Protein AF-K8FB88-F1 (afdb_monomer)

Radius of gyration: 22.95 Å; Cα contacts (8 Å, |Δi|>4): 411; chains: 1; bounding box: 59×53×78 Å

Structure (mmCIF, N/CA/C/O backbone):
data_AF-K8FB88-F1
#
_entry.id   AF-K8FB88-F1
#
loop_
_atom_site.group_PDB
_atom_site.id
_atom_site.type_symbol
_atom_site.label_atom_id
_atom_site.label_alt_id
_atom_site.label_comp_id
_atom_site.label_asym_id
_atom_site.label_entity_id
_atom_site.label_seq_id
_atom_site.pdbx_PDB_ins_code
_atom_site.Cartn_x
_atom_site.Cartn_y
_atom_site.Cartn_z
_atom_site.occupancy
_atom_site.B_iso_or_equiv
_atom_site.auth_seq_id
_atom_site.auth_comp_id
_atom_site.auth_asym_id
_atom_site.auth_atom_id
_atom_site.pdbx_PDB_model_num
ATOM 1 N N . MET A 1 1 ? -6.106 -34.800 -31.065 1.00 33.28 1 MET A N 1
ATOM 2 C CA . MET A 1 1 ? -5.422 -33.526 -31.376 1.00 33.28 1 MET A CA 1
ATOM 3 C C . MET A 1 1 ? -5.090 -32.843 -30.064 1.00 33.28 1 MET A C 1
ATOM 5 O O . MET A 1 1 ? -5.965 -32.669 -29.229 1.00 33.28 1 MET A O 1
ATOM 9 N N . MET A 1 2 ? -3.797 -32.641 -29.853 1.00 25.91 2 MET A N 1
ATOM 10 C CA . MET A 1 2 ? -3.127 -32.392 -28.580 1.00 25.91 2 MET A CA 1
ATOM 11 C C . MET A 1 2 ? -3.254 -30.919 -28.166 1.00 25.91 2 MET A C 1
ATOM 13 O O . MET A 1 2 ? -3.206 -30.030 -29.011 1.00 25.91 2 MET A O 1
ATOM 17 N N . TRP A 1 3 ? -3.419 -30.679 -26.867 1.00 23.61 3 TRP A N 1
ATOM 18 C CA . TRP A 1 3 ? -3.449 -29.357 -26.245 1.00 23.61 3 TRP A CA 1
ATOM 19 C C . TRP A 1 3 ? -2.120 -28.618 -26.466 1.00 23.61 3 TRP A C 1
ATOM 21 O O . TRP A 1 3 ? -1.066 -29.140 -26.112 1.00 23.61 3 TRP A O 1
ATOM 31 N N . CYS A 1 4 ? -2.159 -27.397 -27.009 1.00 25.30 4 CYS A N 1
ATOM 32 C CA . CYS A 1 4 ? -0.978 -26.539 -27.113 1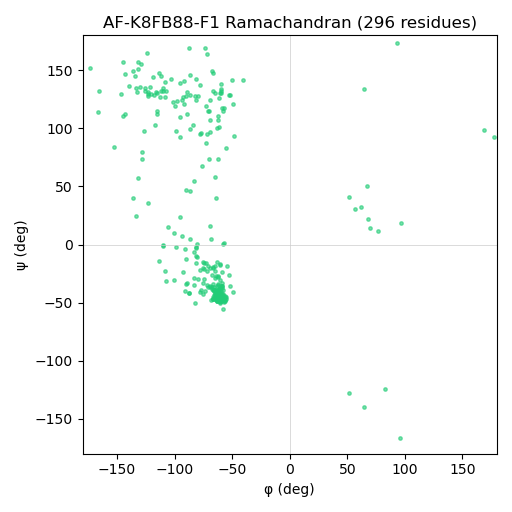.00 25.30 4 CYS A CA 1
ATOM 33 C C . CYS A 1 4 ? -0.937 -25.574 -25.922 1.00 25.30 4 CYS A C 1
ATOM 35 O O . CYS A 1 4 ? -1.760 -24.669 -25.792 1.00 25.30 4 CYS A O 1
ATOM 37 N N . LEU A 1 5 ? 0.026 -25.823 -25.038 1.00 26.36 5 LEU A N 1
ATOM 38 C CA . LEU A 1 5 ? 0.360 -25.042 -23.854 1.00 26.36 5 LEU A CA 1
ATOM 39 C C . LEU A 1 5 ? 0.673 -23.586 -24.228 1.00 26.36 5 LEU A C 1
ATOM 41 O O . LEU A 1 5 ? 1.649 -23.303 -24.918 1.00 26.36 5 LEU A O 1
ATOM 45 N N . SER A 1 6 ? -0.132 -22.650 -23.727 1.00 30.89 6 SER A N 1
ATOM 46 C CA . SER A 1 6 ? 0.206 -21.230 -23.717 1.00 30.89 6 SER A CA 1
ATOM 47 C C . SER A 1 6 ? 1.346 -20.997 -22.722 1.00 30.89 6 SER A C 1
ATOM 49 O O . SER A 1 6 ? 1.148 -21.059 -21.503 1.00 30.89 6 SER A O 1
ATOM 51 N N . SER A 1 7 ? 2.542 -20.739 -23.238 1.00 31.08 7 SER A N 1
ATOM 52 C CA . SER A 1 7 ? 3.732 -20.387 -22.467 1.00 31.08 7 SER A CA 1
ATOM 53 C C . SER A 1 7 ? 3.490 -19.089 -21.693 1.00 31.08 7 SER A C 1
ATOM 55 O O . SER A 1 7 ? 3.525 -17.989 -22.245 1.00 31.08 7 SER A O 1
ATOM 57 N N . ARG A 1 8 ? 3.210 -19.220 -20.394 1.00 29.50 8 ARG A N 1
ATOM 58 C CA . ARG A 1 8 ? 3.218 -18.113 -19.433 1.00 29.50 8 ARG A CA 1
ATOM 59 C C . ARG A 1 8 ? 4.625 -17.492 -19.416 1.00 29.50 8 ARG A C 1
ATOM 61 O O . ARG A 1 8 ? 5.586 -18.255 -19.305 1.00 29.50 8 ARG A O 1
ATOM 68 N N . PRO A 1 9 ? 4.781 -16.155 -19.459 1.00 28.53 9 PRO A N 1
ATOM 69 C CA . PRO A 1 9 ? 6.032 -15.520 -19.056 1.00 28.53 9 PRO A CA 1
ATOM 70 C C . PRO A 1 9 ? 6.391 -16.037 -17.662 1.00 28.53 9 PRO A C 1
ATOM 72 O O . PRO A 1 9 ? 5.531 -16.104 -16.779 1.00 28.53 9 PRO A O 1
ATOM 75 N N . SER A 1 10 ? 7.622 -16.507 -17.505 1.00 29.36 10 SER A N 1
ATOM 76 C CA . SER A 1 10 ? 8.068 -17.241 -16.329 1.00 29.36 10 SER A CA 1
ATOM 77 C C . SER A 1 10 ? 7.764 -16.471 -15.035 1.00 29.36 10 SER A C 1
ATOM 79 O O . SER A 1 10 ? 8.154 -15.322 -14.843 1.00 29.36 10 SER A O 1
ATOM 81 N N . LEU A 1 11 ? 7.112 -17.158 -14.093 1.00 27.25 11 LEU A N 1
ATOM 82 C CA . LEU A 1 11 ? 6.884 -16.740 -12.698 1.00 27.25 11 LEU A CA 1
ATOM 83 C C . LEU A 1 11 ? 8.186 -16.442 -11.916 1.00 27.25 11 LEU A C 1
ATOM 85 O O . LEU A 1 11 ? 8.137 -16.085 -10.741 1.00 27.25 11 LEU A O 1
ATOM 89 N N . VAL A 1 12 ? 9.345 -16.587 -12.562 1.00 28.27 12 VAL A N 1
ATOM 90 C CA . VAL A 1 12 ? 10.690 -16.409 -12.008 1.00 28.27 12 VAL A CA 1
ATOM 91 C C . VAL A 1 12 ? 11.024 -14.925 -11.798 1.00 28.27 12 VAL A C 1
ATOM 93 O O . VAL A 1 12 ? 11.706 -14.593 -10.835 1.00 28.27 12 VAL A O 1
ATOM 96 N N . LEU A 1 13 ? 10.468 -14.011 -12.604 1.00 30.47 13 LEU A N 1
ATOM 97 C CA . LEU A 1 13 ? 10.735 -12.566 -12.485 1.00 30.47 13 LEU A CA 1
ATOM 98 C C . LEU A 1 13 ? 9.915 -11.856 -11.391 1.00 30.47 13 LEU A C 1
ATOM 100 O O . LEU A 1 13 ? 10.278 -10.765 -10.970 1.00 30.47 13 LEU A O 1
ATOM 104 N N . GLN A 1 14 ? 8.838 -12.472 -10.887 1.00 33.44 14 GLN A N 1
ATOM 105 C CA . GLN A 1 14 ? 7.989 -11.899 -9.824 1.00 33.44 14 GLN A CA 1
ATOM 106 C C . GLN A 1 14 ? 8.417 -12.296 -8.402 1.00 33.44 14 GLN A C 1
ATOM 108 O O . GLN A 1 14 ? 7.827 -11.832 -7.432 1.00 33.44 14 GLN A O 1
ATOM 113 N N . ARG A 1 15 ? 9.430 -13.161 -8.254 1.00 32.34 15 ARG A N 1
ATOM 114 C CA . ARG A 1 15 ? 9.875 -13.699 -6.957 1.00 32.34 15 ARG A CA 1
ATOM 115 C C . ARG A 1 15 ? 11.349 -13.440 -6.657 1.00 32.34 15 ARG A C 1
ATOM 117 O O . ARG A 1 15 ? 11.980 -14.243 -5.971 1.00 32.34 15 ARG A O 1
ATOM 124 N N . ARG A 1 16 ? 11.899 -12.289 -7.053 1.00 39.69 16 ARG A N 1
ATOM 125 C CA . ARG A 1 16 ? 12.996 -11.740 -6.247 1.00 39.69 16 ARG A CA 1
ATOM 126 C C . ARG A 1 16 ? 12.374 -11.214 -4.957 1.00 39.69 16 ARG A C 1
ATOM 128 O O . ARG A 1 16 ? 11.975 -10.061 -4.850 1.00 39.69 16 ARG A O 1
ATOM 135 N N . ARG A 1 17 ? 12.250 -12.127 -3.981 1.00 35.12 17 ARG A N 1
ATOM 136 C CA . ARG A 1 17 ? 12.273 -11.782 -2.554 1.00 35.12 17 ARG A CA 1
ATOM 137 C C . ARG A 1 17 ? 13.364 -10.726 -2.398 1.00 35.12 17 ARG A C 1
ATOM 139 O O . ARG A 1 17 ? 14.388 -10.847 -3.070 1.00 35.12 17 ARG A O 1
ATOM 146 N N . PHE A 1 18 ? 13.151 -9.731 -1.550 1.00 37.12 18 PHE A N 1
ATOM 147 C CA . PHE A 1 18 ? 14.142 -8.719 -1.191 1.00 37.12 18 PHE A CA 1
ATOM 148 C C . PHE A 1 18 ? 15.311 -9.394 -0.434 1.00 37.12 18 PHE A C 1
ATOM 150 O O . PHE A 1 18 ? 15.602 -9.101 0.713 1.00 37.12 18 PHE A O 1
ATOM 157 N N . LYS A 1 19 ? 15.979 -10.379 -1.046 1.00 29.53 19 LYS A N 1
ATOM 158 C CA . LYS A 1 19 ? 17.300 -10.810 -0.636 1.00 29.53 19 LYS A CA 1
ATOM 159 C C . LYS A 1 19 ? 18.195 -9.672 -1.079 1.00 29.53 19 LYS A C 1
ATOM 161 O O . LYS A 1 19 ? 18.594 -9.606 -2.237 1.00 29.53 19 LYS A O 1
ATOM 166 N N . LEU A 1 20 ? 18.456 -8.761 -0.147 1.00 34.94 20 LEU A N 1
ATOM 167 C CA . LEU A 1 20 ? 19.776 -8.163 -0.049 1.00 34.94 20 LEU A CA 1
ATOM 168 C C . LEU A 1 20 ? 20.751 -9.343 -0.080 1.00 34.94 20 LEU A C 1
ATOM 170 O O . LEU A 1 20 ? 20.940 -10.035 0.918 1.00 34.94 20 LEU A O 1
ATOM 174 N N . GLU A 1 21 ? 21.234 -9.688 -1.271 1.00 28.81 21 GLU A N 1
ATOM 175 C CA . GLU A 1 21 ? 22.361 -10.590 -1.397 1.00 28.81 21 GLU A CA 1
ATOM 176 C C . GLU A 1 21 ? 23.503 -9.864 -0.705 1.00 28.81 21 GLU A C 1
ATOM 178 O O . GLU A 1 21 ? 23.986 -8.834 -1.179 1.00 28.81 21 GLU A O 1
ATOM 183 N N . THR A 1 22 ? 23.848 -10.370 0.479 1.00 28.75 22 THR A N 1
ATOM 184 C CA . THR A 1 22 ? 25.064 -10.065 1.220 1.00 28.75 22 THR A CA 1
ATOM 185 C C . THR A 1 22 ? 26.229 -10.369 0.293 1.00 28.75 22 THR A C 1
ATOM 187 O O . THR A 1 22 ? 26.776 -11.471 0.273 1.00 28.75 22 THR A O 1
ATOM 190 N N . THR A 1 23 ? 26.532 -9.402 -0.563 1.00 26.33 23 THR A N 1
ATOM 191 C CA . THR A 1 23 ? 27.738 -9.398 -1.365 1.00 26.33 23 THR A CA 1
ATOM 192 C C . THR A 1 23 ? 28.842 -9.175 -0.355 1.00 26.33 23 THR A C 1
ATOM 194 O O . THR A 1 23 ? 28.760 -8.260 0.461 1.00 26.33 23 THR A O 1
ATOM 197 N N . THR A 1 24 ? 29.795 -10.093 -0.353 1.00 27.62 24 THR A N 1
ATOM 198 C CA . THR A 1 24 ? 30.889 -10.243 0.596 1.00 27.62 24 THR A CA 1
ATOM 199 C C . THR A 1 24 ? 31.809 -9.022 0.588 1.00 27.62 24 THR A C 1
ATOM 201 O O . THR A 1 24 ? 32.930 -9.061 0.097 1.00 27.62 24 THR A O 1
ATOM 204 N N . THR A 1 25 ? 31.342 -7.929 1.163 1.00 23.98 25 THR A N 1
ATOM 205 C CA . THR A 1 25 ? 32.176 -6.957 1.847 1.00 23.98 25 THR A CA 1
ATOM 206 C C . THR A 1 25 ? 31.817 -7.134 3.311 1.00 23.98 25 THR A C 1
ATOM 208 O O . THR A 1 25 ? 30.648 -7.261 3.661 1.00 23.98 25 THR A O 1
ATOM 211 N N . ARG A 1 26 ? 32.812 -7.245 4.180 1.00 25.38 26 ARG A N 1
ATOM 212 C CA . ARG A 1 26 ? 32.598 -7.079 5.614 1.00 25.38 26 ARG A CA 1
ATOM 213 C C . ARG A 1 26 ? 32.146 -5.627 5.780 1.00 25.38 26 ARG A C 1
ATOM 215 O O . ARG A 1 26 ? 32.961 -4.725 5.627 1.00 25.38 26 ARG A O 1
ATOM 222 N N . TRP A 1 27 ? 30.845 -5.409 5.924 1.00 27.72 27 TRP A N 1
ATOM 223 C CA . TRP A 1 27 ? 30.327 -4.161 6.464 1.00 27.72 27 TRP A CA 1
ATOM 224 C C . TRP A 1 27 ? 30.350 -4.419 7.960 1.00 27.72 27 TRP A C 1
ATOM 226 O O . TRP A 1 27 ? 29.560 -5.223 8.451 1.00 27.72 27 TRP A O 1
ATOM 236 N N . ASP A 1 28 ? 31.383 -3.900 8.619 1.00 24.83 28 ASP A N 1
ATOM 237 C CA . ASP A 1 28 ? 31.505 -3.965 10.069 1.00 24.83 28 ASP A CA 1
ATOM 238 C C . ASP A 1 28 ? 30.191 -3.464 10.692 1.00 24.83 28 ASP A C 1
ATOM 240 O O . ASP A 1 28 ? 29.566 -2.545 10.160 1.00 24.83 28 ASP A O 1
ATOM 244 N N . ASP A 1 29 ? 29.762 -4.111 11.778 1.00 31.64 29 ASP A N 1
ATOM 245 C CA . ASP A 1 29 ? 28.489 -3.932 12.497 1.00 31.64 29 ASP A CA 1
ATOM 246 C C . ASP A 1 29 ? 28.319 -2.531 13.148 1.00 31.64 29 ASP A C 1
ATOM 248 O O . ASP A 1 29 ? 27.851 -2.415 14.279 1.00 31.64 29 ASP A O 1
ATOM 252 N N . ALA A 1 30 ? 28.731 -1.454 12.477 1.00 31.48 30 ALA A N 1
ATOM 253 C CA . ALA A 1 30 ? 28.835 -0.109 13.035 1.00 31.48 30 ALA A CA 1
ATOM 254 C C . ALA A 1 30 ? 27.868 0.929 12.438 1.00 31.48 30 ALA A C 1
ATOM 256 O O . ALA A 1 30 ? 27.678 1.951 13.081 1.00 31.48 30 ALA A O 1
ATOM 257 N N . ASP A 1 31 ? 27.208 0.677 11.299 1.00 32.41 31 ASP A N 1
ATOM 258 C CA . ASP A 1 31 ? 26.337 1.679 10.645 1.00 32.41 31 ASP A CA 1
ATOM 259 C C . ASP A 1 31 ? 24.993 1.099 10.147 1.00 32.41 31 ASP A C 1
ATOM 261 O O . ASP A 1 31 ? 24.502 1.433 9.066 1.00 32.41 31 ASP A O 1
ATOM 265 N N . ILE A 1 32 ? 24.365 0.204 10.922 1.00 34.56 32 ILE A N 1
ATOM 266 C CA . ILE A 1 32 ? 22.904 0.061 10.840 1.00 34.56 32 ILE A CA 1
ATOM 267 C C . ILE A 1 32 ? 22.346 1.148 11.745 1.00 34.56 32 ILE A C 1
ATOM 269 O O . ILE A 1 32 ? 22.393 1.012 12.965 1.00 34.56 32 ILE A O 1
ATOM 273 N N . ASP A 1 33 ? 21.859 2.233 11.145 1.00 31.55 33 ASP A N 1
ATOM 274 C CA . ASP A 1 33 ? 21.176 3.292 11.878 1.00 31.55 33 ASP A CA 1
ATOM 275 C C . ASP A 1 33 ? 20.106 2.676 12.796 1.00 31.55 33 ASP A C 1
ATOM 277 O O . ASP A 1 33 ? 19.148 2.034 12.348 1.00 31.55 33 ASP A O 1
ATOM 281 N N . ASP A 1 34 ? 20.254 2.943 14.092 1.00 33.53 34 ASP A N 1
ATOM 282 C CA . ASP A 1 34 ? 19.347 2.622 15.206 1.00 33.53 34 ASP A CA 1
ATOM 283 C C . ASP A 1 34 ? 17.920 3.210 15.011 1.00 33.53 34 ASP A C 1
ATOM 285 O O . ASP A 1 34 ? 17.013 3.057 15.826 1.00 33.53 34 ASP A O 1
ATOM 289 N N . GLU A 1 35 ? 17.670 3.894 13.887 1.00 37.16 35 GLU A N 1
ATOM 290 C CA . GLU A 1 35 ? 16.349 4.359 13.463 1.00 37.16 35 GLU A CA 1
ATOM 291 C C . GLU A 1 35 ? 15.437 3.245 12.929 1.00 37.16 35 GLU A C 1
ATOM 293 O O . GLU A 1 35 ? 14.217 3.441 12.856 1.00 37.16 35 GLU A O 1
ATOM 298 N N . CYS A 1 36 ? 15.977 2.066 12.593 1.00 40.47 36 CYS A N 1
ATOM 299 C CA . CYS A 1 36 ? 15.165 0.939 12.125 1.00 40.47 36 CYS A CA 1
ATOM 300 C C . CYS A 1 36 ? 14.203 0.401 13.210 1.00 40.47 36 CYS A C 1
ATOM 302 O O . CYS A 1 36 ? 13.198 -0.225 12.871 1.00 40.47 36 CYS A O 1
ATOM 304 N N . GLU A 1 37 ? 14.440 0.699 14.494 1.00 37.12 37 GLU A N 1
ATOM 305 C CA . GLU A 1 37 ? 13.527 0.344 15.593 1.00 37.12 37 GLU A CA 1
ATOM 306 C C . GLU A 1 37 ? 12.326 1.299 15.755 1.00 37.12 37 GLU A C 1
ATOM 308 O O . GLU A 1 37 ? 11.379 0.976 16.475 1.00 37.12 37 GLU A O 1
ATOM 313 N N . LYS A 1 38 ? 12.288 2.459 15.078 1.00 42.25 38 LYS A N 1
ATOM 314 C CA . LYS A 1 38 ? 11.249 3.481 15.337 1.00 42.25 38 LYS A CA 1
ATOM 315 C C . LYS A 1 38 ? 9.970 3.374 14.501 1.00 42.25 38 LYS A C 1
ATOM 317 O O . LYS A 1 38 ? 8.984 4.020 14.852 1.00 42.25 38 LYS A O 1
ATOM 322 N N . HIS A 1 39 ? 9.929 2.562 13.443 1.00 55.06 39 HIS A N 1
ATOM 323 C CA . HIS A 1 39 ? 8.780 2.518 12.523 1.00 55.06 39 HIS A CA 1
ATOM 324 C C . HIS A 1 39 ? 8.256 1.096 12.299 1.00 55.06 39 HIS A C 1
ATOM 326 O O . HIS A 1 39 ? 8.415 0.510 11.231 1.00 55.06 39 HIS A O 1
ATOM 332 N N . ASN A 1 40 ? 7.579 0.548 13.310 1.00 81.62 40 ASN A N 1
ATOM 333 C CA . ASN A 1 40 ? 6.809 -0.688 13.163 1.00 81.62 40 ASN A CA 1
ATOM 334 C C . ASN A 1 40 ? 5.708 -0.488 12.104 1.00 81.62 40 ASN A C 1
ATOM 336 O O . ASN A 1 40 ? 4.928 0.467 12.181 1.00 81.62 40 ASN A O 1
ATOM 340 N N . ARG A 1 41 ? 5.603 -1.406 11.134 1.00 89.88 41 ARG A N 1
ATOM 341 C CA . ARG A 1 41 ? 4.588 -1.383 10.067 1.00 89.88 41 ARG A CA 1
ATOM 342 C C . ARG A 1 41 ? 3.178 -1.166 10.601 1.00 89.88 41 ARG A C 1
ATOM 344 O O . ARG A 1 41 ? 2.411 -0.411 10.004 1.00 89.88 41 ARG A O 1
ATOM 351 N N . ALA A 1 42 ? 2.842 -1.810 11.718 1.00 91.56 42 ALA A N 1
ATOM 352 C CA . ALA A 1 42 ? 1.532 -1.682 12.335 1.00 91.56 42 ALA A CA 1
ATOM 353 C C . ALA A 1 42 ? 1.283 -0.261 12.861 1.00 91.56 42 ALA A C 1
ATOM 355 O O . ALA A 1 42 ? 0.225 0.311 12.609 1.00 91.56 42 ALA A O 1
ATOM 356 N N . GLU A 1 43 ? 2.278 0.331 13.521 1.00 93.25 43 GLU A N 1
ATOM 357 C CA . GLU A 1 43 ? 2.204 1.700 14.037 1.00 93.25 43 GLU A CA 1
ATOM 358 C C . GLU A 1 43 ? 2.064 2.720 12.912 1.00 93.25 43 GLU A C 1
ATOM 360 O O . GLU A 1 43 ? 1.211 3.600 12.986 1.00 93.25 43 GLU A O 1
ATOM 365 N N . THR A 1 44 ? 2.831 2.574 11.829 1.00 95.44 44 THR A N 1
ATOM 366 C CA . THR A 1 44 ? 2.735 3.471 10.669 1.00 95.44 44 THR A CA 1
ATOM 367 C C . THR A 1 44 ? 1.338 3.432 10.046 1.00 95.44 44 THR A C 1
ATOM 369 O O . THR A 1 44 ? 0.752 4.482 9.781 1.00 95.44 44 THR A O 1
ATOM 372 N N . ILE A 1 45 ? 0.763 2.236 9.865 1.00 96.88 45 ILE A N 1
ATOM 373 C CA . ILE A 1 45 ? -0.606 2.064 9.349 1.00 96.88 45 ILE A CA 1
ATOM 374 C C . ILE A 1 45 ? -1.625 2.743 10.274 1.00 96.88 45 ILE A C 1
ATOM 376 O O . ILE A 1 45 ? -2.487 3.492 9.807 1.00 96.88 45 ILE A O 1
ATOM 380 N N . VAL A 1 46 ? -1.515 2.519 11.586 1.00 96.44 46 VAL A N 1
ATOM 381 C CA . VAL A 1 46 ? -2.419 3.113 12.578 1.00 96.44 46 VAL A CA 1
ATOM 382 C C . VAL A 1 46 ? -2.293 4.630 12.609 1.00 96.44 46 VAL A C 1
ATOM 384 O O . VAL A 1 46 ? -3.310 5.318 12.593 1.00 96.44 46 VAL A O 1
ATOM 387 N N . ASN A 1 47 ? -1.076 5.169 12.586 1.00 96.75 47 ASN A N 1
ATOM 388 C CA . ASN A 1 47 ? -0.841 6.610 12.568 1.00 96.75 47 ASN A CA 1
ATOM 389 C C . ASN A 1 47 ? -1.463 7.253 11.325 1.00 96.75 47 ASN A C 1
ATOM 391 O O . ASN A 1 47 ? -2.185 8.242 11.442 1.00 96.75 47 ASN A O 1
ATOM 395 N N . TYR A 1 48 ? -1.287 6.645 10.149 1.00 97.88 48 TYR A N 1
ATOM 396 C CA . TYR A 1 48 ? -1.903 7.128 8.911 1.00 97.88 48 TYR A CA 1
ATOM 397 C C . TYR A 1 48 ? -3.435 7.115 8.971 1.00 97.88 48 TYR A C 1
ATOM 399 O O . TYR A 1 48 ? -4.075 8.045 8.471 1.00 97.88 48 TYR A O 1
ATOM 407 N N . ALA A 1 49 ? -4.032 6.097 9.601 1.00 97.19 49 ALA A N 1
ATOM 408 C CA . ALA A 1 49 ? -5.475 6.045 9.820 1.00 97.19 49 ALA A CA 1
ATOM 409 C C . ALA A 1 49 ? -5.938 7.152 10.787 1.00 97.19 49 ALA A C 1
ATOM 411 O O . ALA A 1 49 ? -6.879 7.886 10.473 1.00 97.19 49 ALA A O 1
ATOM 412 N N . LEU A 1 50 ? -5.239 7.321 11.917 1.00 97.00 50 LEU A N 1
ATOM 413 C CA . LEU A 1 50 ? -5.552 8.287 12.980 1.00 97.00 50 LEU A CA 1
ATOM 414 C C . LEU A 1 50 ? -5.396 9.752 12.564 1.00 97.00 50 LEU A C 1
ATOM 416 O O . LEU A 1 50 ? -6.014 10.621 13.175 1.00 97.00 50 LEU A O 1
ATOM 420 N N . GLU A 1 51 ? -4.638 10.049 11.509 1.00 97.25 51 GLU A N 1
ATOM 421 C CA . GLU A 1 51 ? -4.621 11.386 10.906 1.00 97.25 51 GLU A CA 1
ATOM 422 C C . GLU 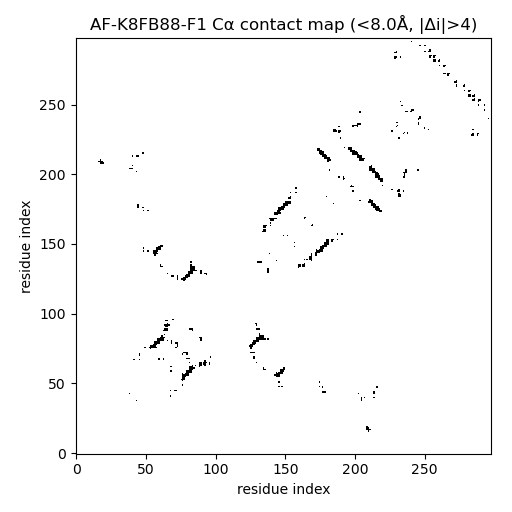A 1 51 ? -5.997 11.823 10.366 1.00 97.25 51 GLU A C 1
ATOM 424 O O . GLU A 1 51 ? -6.203 13.009 10.127 1.00 97.25 51 GLU A O 1
ATOM 429 N N . SER A 1 52 ? -6.940 10.892 10.167 1.00 95.19 52 SER A N 1
ATOM 430 C CA . SER A 1 52 ? -8.340 11.218 9.844 1.00 95.19 52 SER A CA 1
ATOM 431 C C . SER A 1 52 ? -9.164 11.601 11.087 1.00 95.19 52 SER A C 1
ATOM 433 O O . SER A 1 52 ? -10.351 11.889 10.972 1.00 95.19 52 SER A O 1
ATOM 435 N N . GLY A 1 53 ? -8.549 11.609 12.275 1.00 96.25 53 GLY A N 1
ATOM 436 C CA . GLY A 1 53 ? -9.207 11.788 13.565 1.00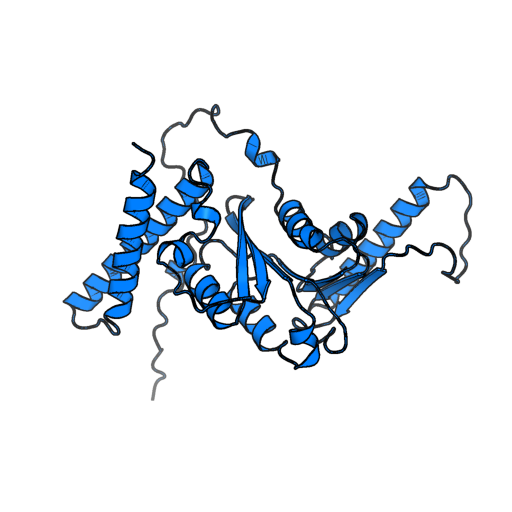 96.25 53 GLY A CA 1
ATOM 437 C C . GLY A 1 53 ? -9.592 10.461 14.226 1.00 96.25 53 GLY A C 1
ATOM 438 O O . GLY A 1 53 ? -9.447 9.382 13.656 1.00 96.25 53 GLY A O 1
ATOM 439 N N . LYS A 1 54 ? -10.076 10.544 15.471 1.00 95.00 54 LYS A N 1
ATOM 440 C CA . LYS A 1 54 ? -10.553 9.381 16.245 1.00 95.00 54 LYS A CA 1
ATOM 441 C C . LYS A 1 54 ? -12.057 9.139 16.104 1.00 95.00 54 LYS A C 1
ATOM 443 O O . LYS A 1 54 ? -12.512 8.013 16.283 1.00 95.00 54 LYS A O 1
ATOM 448 N N . ASP A 1 55 ? -12.823 10.174 15.763 1.00 95.50 55 ASP A N 1
ATOM 449 C CA . ASP A 1 55 ? -14.275 10.111 15.544 1.00 95.50 55 ASP A CA 1
ATOM 450 C C . ASP A 1 55 ? -14.602 9.621 14.121 1.00 95.50 55 ASP A C 1
ATOM 452 O O . ASP A 1 55 ? -15.277 10.295 13.352 1.00 95.50 55 ASP A O 1
ATOM 456 N N . VAL A 1 56 ? -14.061 8.456 13.757 1.00 95.56 56 VAL A N 1
ATOM 457 C CA . VAL A 1 56 ? -14.190 7.842 12.426 1.00 95.56 56 VAL A CA 1
ATOM 458 C C . VAL A 1 56 ? -14.588 6.373 12.532 1.00 95.56 56 VAL A C 1
ATOM 460 O O . VAL A 1 56 ? -14.333 5.714 13.549 1.00 95.56 56 VAL A O 1
ATOM 463 N N . VAL A 1 57 ? -15.191 5.851 11.465 1.00 96.06 57 VAL A N 1
ATOM 464 C CA . VAL A 1 57 ? -15.408 4.413 11.271 1.00 96.06 57 VAL A CA 1
ATOM 465 C C . VAL A 1 57 ? -14.305 3.854 10.375 1.00 96.06 57 VAL A C 1
ATOM 467 O O . VAL A 1 57 ? -14.118 4.311 9.245 1.00 96.06 57 VAL A O 1
ATOM 470 N N . VAL A 1 58 ? -13.584 2.849 10.875 1.00 97.44 58 VAL A N 1
ATOM 471 C CA . VAL A 1 58 ? -12.482 2.195 10.160 1.00 97.44 58 VAL A CA 1
ATOM 472 C C . VAL A 1 58 ? -12.860 0.757 9.817 1.00 97.44 58 VAL A C 1
ATOM 474 O O . VAL A 1 58 ? -13.214 -0.011 10.711 1.00 97.44 58 VAL A O 1
ATOM 477 N N . ALA A 1 59 ? -12.743 0.382 8.544 1.00 96.81 59 ALA A N 1
ATOM 478 C CA . ALA A 1 59 ? -12.816 -1.009 8.104 1.00 96.81 59 ALA A CA 1
ATOM 479 C C . ALA A 1 59 ? -11.402 -1.567 7.884 1.00 96.81 59 ALA A C 1
ATOM 481 O O . ALA A 1 59 ? -10.659 -1.065 7.041 1.00 96.81 59 ALA A O 1
ATOM 482 N N . ASP A 1 60 ? -11.039 -2.605 8.631 1.00 97.69 60 ASP A N 1
ATOM 483 C CA . ASP A 1 60 ? -9.774 -3.336 8.509 1.00 97.69 60 ASP A CA 1
ATOM 484 C C . ASP A 1 60 ? -10.016 -4.606 7.686 1.00 97.69 60 ASP A C 1
ATOM 486 O O . ASP A 1 60 ? -10.562 -5.592 8.184 1.00 97.69 60 ASP A O 1
ATOM 490 N N . VAL A 1 61 ? -9.707 -4.549 6.388 1.00 96.44 61 VAL A N 1
ATOM 491 C CA . VAL A 1 61 ? -10.055 -5.604 5.431 1.00 96.44 61 VAL A CA 1
ATOM 492 C C . VAL A 1 61 ? -8.938 -6.638 5.346 1.00 96.44 61 VAL A C 1
ATOM 494 O O . VAL A 1 61 ? -7.790 -6.307 5.054 1.00 96.44 61 VAL A O 1
ATOM 497 N N . GLY A 1 62 ? -9.308 -7.907 5.521 1.00 95.25 62 GLY A N 1
ATOM 498 C CA . GLY A 1 62 ? -8.390 -9.017 5.773 1.00 95.25 62 GLY A CA 1
ATOM 499 C C . GLY A 1 62 ? -7.713 -8.878 7.125 1.00 95.25 62 GLY A C 1
ATOM 500 O O . GLY A 1 62 ? -6.486 -8.929 7.202 1.00 95.25 62 GLY A O 1
ATOM 501 N N . CYS A 1 63 ? -8.509 -8.656 8.173 1.00 94.56 63 CYS A N 1
ATOM 502 C CA . CYS A 1 63 ? -8.006 -8.379 9.515 1.00 94.56 63 CYS A CA 1
ATOM 503 C C . CYS A 1 63 ? -7.201 -9.542 10.124 1.00 94.56 63 CYS A C 1
ATOM 505 O O . CYS A 1 63 ? -6.518 -9.336 11.134 1.00 94.56 63 CYS A O 1
ATOM 507 N N . GLY A 1 64 ? -7.291 -10.757 9.558 1.00 93.94 64 GLY A N 1
ATOM 508 C CA . GLY A 1 64 ? -6.692 -11.966 10.116 1.00 93.94 64 GLY A CA 1
ATOM 509 C C . GLY A 1 64 ? -7.100 -12.136 11.578 1.00 93.94 64 GLY A C 1
ATOM 510 O O . GLY A 1 64 ? -8.266 -11.977 11.935 1.00 93.94 64 GLY A O 1
ATOM 511 N N . HIS A 1 65 ? -6.111 -12.314 12.449 1.00 93.06 65 HIS A N 1
ATOM 512 C CA . HIS A 1 65 ? -6.286 -12.438 13.898 1.00 93.06 65 HIS A CA 1
ATOM 513 C C . HIS A 1 65 ? -6.756 -11.151 14.619 1.00 93.06 65 HIS A C 1
ATOM 515 O O . HIS A 1 65 ? -6.798 -11.116 15.848 1.00 93.06 65 HIS A O 1
ATOM 521 N N . GLY A 1 66 ? -7.053 -10.065 13.898 1.00 94.19 66 GLY A N 1
ATOM 522 C CA . GLY A 1 66 ? -7.641 -8.841 14.452 1.00 94.19 66 GLY A CA 1
ATOM 523 C C . GLY A 1 66 ? -6.672 -7.930 15.212 1.00 94.19 66 GLY A C 1
ATOM 524 O O . GLY A 1 66 ? -7.113 -6.991 15.870 1.00 94.19 66 GLY A O 1
ATOM 525 N N . GLN A 1 67 ? -5.358 -8.165 15.131 1.00 94.12 67 GLN A N 1
ATOM 526 C CA . GLN A 1 67 ? -4.354 -7.374 15.859 1.00 94.12 67 GLN A CA 1
ATOM 527 C C . GLN A 1 67 ? -4.376 -5.889 15.471 1.00 94.12 67 GLN A C 1
ATOM 529 O O . GLN A 1 67 ? -4.352 -5.025 16.345 1.00 94.12 67 GLN A O 1
ATOM 534 N N . MET A 1 68 ? -4.470 -5.593 14.171 1.00 95.56 68 MET A N 1
ATOM 535 C CA . MET A 1 68 ? -4.570 -4.223 13.659 1.00 95.56 68 MET A CA 1
ATOM 536 C C . MET A 1 68 ? -5.864 -3.551 14.135 1.00 95.56 68 MET A C 1
ATOM 538 O O . MET A 1 68 ? -5.833 -2.448 14.683 1.00 95.56 68 MET A O 1
ATOM 542 N N . SER A 1 69 ? -6.990 -4.256 14.010 1.00 96.94 69 SER A N 1
ATOM 543 C CA . SER A 1 69 ? -8.289 -3.804 14.511 1.00 96.94 69 SER A CA 1
ATOM 544 C C . SER A 1 69 ? -8.265 -3.473 16.014 1.00 96.94 69 SER A C 1
ATOM 546 O O . SER A 1 69 ? -8.747 -2.420 16.436 1.00 96.94 69 SER A O 1
ATOM 548 N N . LEU A 1 70 ? -7.658 -4.341 16.831 1.00 95.19 70 LEU A N 1
ATOM 549 C CA . LEU A 1 70 ? -7.503 -4.132 18.274 1.00 95.19 70 LEU A CA 1
ATOM 550 C C . LEU A 1 70 ? -6.576 -2.955 18.589 1.00 95.19 70 LEU A C 1
ATOM 552 O O . LEU A 1 70 ? -6.872 -2.173 19.493 1.00 95.19 70 LEU A O 1
ATOM 556 N N . LEU A 1 71 ? -5.491 -2.785 17.829 1.00 95.31 71 LEU A N 1
ATOM 557 C CA . LEU A 1 71 ? -4.583 -1.655 17.997 1.00 95.31 71 LEU A CA 1
ATOM 558 C C . LEU A 1 71 ? -5.303 -0.330 17.710 1.00 95.31 71 LEU A C 1
ATOM 560 O O . LEU A 1 71 ? -5.277 0.562 18.557 1.00 95.31 71 LEU A O 1
ATOM 564 N N . LEU A 1 72 ? -6.035 -0.221 16.597 1.00 96.19 72 LEU A N 1
ATOM 565 C CA . LEU A 1 72 ? -6.873 0.948 16.279 1.00 96.19 72 LEU A CA 1
ATOM 566 C C . LEU A 1 72 ? -7.883 1.252 17.391 1.00 96.19 72 LEU A C 1
ATOM 568 O O . LEU A 1 72 ? -8.013 2.398 17.830 1.00 96.19 72 LEU A O 1
ATOM 572 N N . HIS A 1 73 ? -8.572 0.217 17.875 1.00 95.56 73 HIS A N 1
ATOM 573 C CA . HIS A 1 73 ? -9.547 0.348 18.952 1.00 95.56 73 HIS A CA 1
ATOM 574 C C . HIS A 1 73 ? -8.894 0.858 20.246 1.00 95.56 73 HIS A C 1
ATOM 576 O O . HIS A 1 73 ? -9.389 1.814 20.847 1.00 95.56 73 HIS A O 1
ATOM 582 N N . SER A 1 74 ? -7.730 0.313 20.619 1.00 92.44 74 SER A N 1
ATOM 583 C CA . SER A 1 74 ? -6.966 0.752 21.797 1.00 92.44 74 SER A CA 1
ATOM 584 C C . SER A 1 74 ? -6.492 2.208 21.699 1.00 92.44 74 SER A C 1
ATOM 586 O O . SER A 1 74 ? -6.366 2.896 22.709 1.00 92.44 74 SER A O 1
ATOM 588 N N . ARG A 1 75 ? -6.287 2.720 20.476 1.00 94.31 75 ARG A N 1
ATOM 589 C CA . ARG A 1 75 ? -5.899 4.117 20.211 1.00 94.31 75 ARG A CA 1
ATOM 590 C C . ARG A 1 75 ? -7.071 5.094 20.221 1.00 94.31 75 ARG A C 1
ATOM 592 O O . ARG A 1 75 ? -6.867 6.312 20.138 1.00 94.31 75 ARG A O 1
ATOM 599 N N . GLY A 1 76 ? -8.282 4.581 20.402 1.00 94.19 76 GLY A N 1
ATOM 600 C CA . GLY A 1 76 ? -9.473 5.373 20.641 1.00 94.19 76 GLY A CA 1
ATOM 601 C C . GLY A 1 76 ? -10.310 5.650 19.396 1.00 94.19 76 GLY A C 1
ATOM 602 O O . GLY A 1 76 ? -11.108 6.582 19.436 1.00 94.19 76 GLY A O 1
ATOM 603 N N . VAL A 1 77 ? -10.138 4.885 18.312 1.00 96.75 77 VAL A N 1
ATOM 604 C CA . VAL A 1 77 ? -11.024 4.956 17.139 1.00 96.75 77 VAL A CA 1
ATOM 605 C C . VAL A 1 77 ? -12.459 4.624 17.555 1.00 96.75 77 VAL A C 1
ATOM 607 O O . VAL A 1 77 ? -12.701 3.603 18.201 1.00 96.75 77 VAL A O 1
ATOM 610 N N . LYS A 1 78 ? -13.415 5.474 17.166 1.00 95.69 78 LYS A N 1
ATOM 611 C CA . LYS A 1 78 ? -14.834 5.358 17.529 1.00 95.69 78 LYS A CA 1
ATOM 612 C C . LYS A 1 78 ? -15.444 4.026 17.136 1.00 95.69 78 LYS A C 1
ATOM 614 O O . LYS A 1 78 ? -16.187 3.448 17.926 1.00 95.69 78 LYS A O 1
ATOM 619 N N . ARG A 1 79 ? -15.182 3.541 15.925 1.00 96.75 79 ARG A N 1
ATOM 620 C CA . ARG A 1 79 ? -15.653 2.221 15.512 1.00 96.75 79 ARG A CA 1
ATOM 621 C C . ARG A 1 79 ? -14.668 1.547 14.579 1.00 96.75 79 ARG A C 1
ATOM 623 O O . ARG A 1 79 ? -14.266 2.133 13.579 1.00 96.75 79 ARG A O 1
ATOM 630 N N . VAL A 1 80 ? -14.325 0.308 14.903 1.00 97.69 80 VAL A N 1
ATOM 631 C CA . VAL A 1 80 ? -13.470 -0.549 14.082 1.00 97.69 80 VAL A CA 1
ATOM 632 C C . VAL A 1 80 ? -14.259 -1.780 13.657 1.00 97.69 80 VAL A C 1
ATOM 634 O O . VAL A 1 80 ? -14.853 -2.456 14.494 1.00 97.69 80 VAL A O 1
ATOM 637 N N . ILE A 1 81 ? -14.265 -2.065 12.360 1.00 97.50 81 ILE A N 1
ATOM 638 C CA . ILE A 1 81 ? -14.894 -3.246 11.774 1.00 97.50 81 ILE A CA 1
ATOM 639 C C . ILE A 1 81 ? -13.779 -4.073 11.139 1.00 97.50 81 ILE A C 1
ATOM 641 O O . ILE A 1 81 ? -13.278 -3.722 10.070 1.00 97.50 81 ILE A O 1
ATOM 645 N N . GLY A 1 82 ? -13.365 -5.147 11.806 1.00 97.56 82 GLY A N 1
ATOM 646 C CA . GLY A 1 82 ? -12.450 -6.120 11.215 1.00 97.56 82 GLY A CA 1
ATOM 647 C C . GLY A 1 82 ? -13.219 -7.053 10.287 1.00 97.56 82 GLY A C 1
ATOM 648 O O . GLY A 1 82 ? -14.244 -7.609 10.678 1.00 97.56 82 GLY A O 1
ATOM 649 N N . ILE A 1 83 ? -12.765 -7.209 9.049 1.00 96.75 83 ILE A N 1
ATOM 650 C CA . ILE A 1 83 ? -13.436 -8.041 8.048 1.00 96.75 83 ILE A CA 1
ATOM 651 C C . ILE A 1 83 ? -12.450 -9.090 7.562 1.00 96.75 83 ILE A C 1
ATOM 653 O O . ILE A 1 83 ? -11.365 -8.745 7.100 1.00 96.75 83 ILE A O 1
ATOM 657 N N . ASP A 1 84 ? -12.833 -10.361 7.598 1.00 97.38 84 ASP A N 1
ATOM 658 C CA . ASP A 1 84 ? -12.066 -11.418 6.948 1.00 97.38 84 ASP A CA 1
ATOM 659 C C . ASP A 1 84 ? -12.992 -12.379 6.202 1.00 97.38 84 ASP A C 1
ATOM 661 O O . ASP A 1 84 ? -14.134 -12.615 6.591 1.00 97.38 84 ASP A O 1
ATOM 665 N N . LYS A 1 85 ? -12.498 -12.964 5.113 1.00 95.88 85 LYS A N 1
ATOM 666 C CA . LYS A 1 85 ? -13.244 -13.987 4.370 1.00 95.88 85 LYS A CA 1
ATOM 667 C C . LYS A 1 85 ? -13.249 -15.333 5.102 1.00 95.88 85 LYS A C 1
ATOM 669 O O . LYS A 1 85 ? -14.045 -16.208 4.772 1.00 95.88 85 LYS A O 1
ATOM 674 N N . SER A 1 86 ? -12.301 -15.538 6.017 1.00 96.56 86 SER A N 1
ATOM 675 C CA . SER A 1 86 ? -12.110 -16.783 6.752 1.00 96.56 86 SER A CA 1
ATOM 676 C C . SER A 1 86 ? -12.879 -16.763 8.068 1.00 96.56 86 SER A C 1
ATOM 678 O O . SER A 1 86 ? -12.601 -15.954 8.952 1.00 96.56 86 SER A O 1
ATOM 680 N N . GLN A 1 87 ? -13.789 -17.726 8.243 1.00 97.12 87 GLN A N 1
ATOM 681 C CA . GLN A 1 87 ? -14.498 -17.911 9.512 1.00 97.12 87 GLN A CA 1
ATOM 682 C C . GLN A 1 87 ? -13.559 -18.173 10.684 1.00 97.12 87 GLN A C 1
ATOM 684 O O . GLN A 1 87 ? -13.792 -17.673 11.781 1.00 97.12 87 GLN A O 1
ATOM 689 N N . ASN A 1 88 ? -12.470 -18.900 10.448 1.00 97.75 88 ASN A N 1
ATOM 690 C CA . ASN A 1 88 ? -11.495 -19.198 11.492 1.00 97.75 88 ASN A CA 1
ATOM 691 C C . ASN A 1 88 ? -10.781 -17.929 11.971 1.00 97.75 88 ASN A C 1
ATOM 693 O O . ASN A 1 88 ? -10.584 -17.767 13.171 1.00 97.75 88 ASN A O 1
ATOM 697 N N . GLU A 1 89 ? -10.448 -17.016 11.053 1.00 97.50 89 GLU A N 1
ATOM 698 C CA . GLU A 1 89 ? -9.787 -15.751 11.396 1.00 97.50 89 GLU A CA 1
ATOM 699 C C . GLU A 1 89 ? -10.709 -14.853 12.219 1.00 97.50 89 GLU A C 1
ATOM 701 O O . GLU A 1 89 ? -10.320 -14.362 13.275 1.00 97.50 89 GLU A O 1
ATOM 706 N N . VAL A 1 90 ? -11.972 -14.726 11.805 1.00 97.56 90 VAL A N 1
ATOM 707 C CA . VAL A 1 90 ? -12.981 -13.968 12.557 1.00 97.56 90 VAL A CA 1
ATOM 708 C C . VAL A 1 90 ? -13.236 -14.576 13.936 1.00 97.56 90 VAL A C 1
ATOM 710 O O . VAL A 1 90 ? -13.352 -13.842 14.918 1.00 97.56 90 VAL A O 1
ATOM 713 N N . ASN A 1 91 ? -13.306 -15.904 14.048 1.00 97.56 91 ASN A N 1
ATOM 714 C CA . ASN A 1 91 ? -13.472 -16.570 15.341 1.00 97.56 91 ASN A CA 1
ATOM 715 C C . ASN A 1 91 ? -12.283 -16.271 16.266 1.00 97.56 91 ASN A C 1
ATOM 717 O O . ASN A 1 91 ? -12.484 -15.847 17.405 1.00 97.56 91 ASN A O 1
ATOM 721 N N . TYR A 1 92 ? -11.058 -16.400 15.753 1.00 96.75 92 TYR A N 1
ATOM 722 C CA . TYR A 1 92 ? -9.841 -16.116 16.509 1.00 96.75 92 TYR A CA 1
ATOM 723 C C . TYR A 1 92 ? -9.735 -14.635 16.910 1.00 96.75 92 TYR A C 1
ATOM 725 O O . TYR A 1 92 ? -9.386 -14.312 18.046 1.00 96.75 92 TYR A O 1
ATOM 733 N N . ALA A 1 93 ? -10.097 -13.712 16.017 1.00 95.31 93 ALA A N 1
ATOM 734 C CA . ALA A 1 93 ? -10.135 -12.282 16.311 1.00 95.31 93 ALA A CA 1
ATOM 735 C C . ALA A 1 93 ? -11.138 -11.949 17.433 1.00 95.31 93 ALA A C 1
ATOM 737 O O . ALA A 1 93 ? -10.840 -11.151 18.326 1.00 95.31 93 ALA A O 1
ATOM 738 N N . ASN A 1 94 ? -12.296 -12.619 17.456 1.00 97.12 94 ASN A N 1
ATOM 739 C CA . ASN A 1 94 ? -13.265 -12.501 18.547 1.00 97.12 94 ASN A CA 1
ATOM 740 C C . ASN A 1 94 ? -12.727 -13.055 19.878 1.00 97.12 94 ASN A C 1
ATOM 742 O O . ASN A 1 94 ? -12.946 -12.449 20.928 1.00 97.12 94 ASN A O 1
ATOM 746 N N . GLU A 1 95 ? -11.992 -14.170 19.870 1.00 94.75 95 GLU A N 1
ATOM 747 C CA . GLU A 1 95 ? -11.305 -14.678 21.069 1.00 94.75 95 GLU A CA 1
ATOM 748 C C . GLU A 1 95 ? -10.242 -13.696 21.581 1.00 94.75 95 GLU A C 1
ATOM 750 O O . GLU A 1 95 ? -10.154 -13.439 22.791 1.00 94.75 95 GLU A O 1
ATOM 755 N N . CYS A 1 96 ? -9.484 -13.087 20.666 1.00 92.69 96 CYS A N 1
ATOM 756 C CA . CYS A 1 96 ? -8.520 -12.038 20.985 1.00 92.69 96 CYS A CA 1
ATOM 757 C C . CYS A 1 96 ? -9.206 -10.820 21.617 1.00 92.69 96 CYS A C 1
ATOM 759 O O . CYS A 1 96 ? -8.722 -10.308 22.626 1.00 92.69 96 CYS A O 1
ATOM 761 N N . LEU A 1 97 ? -10.363 -10.394 21.099 1.00 91.94 97 LEU A N 1
ATOM 762 C CA . LEU A 1 97 ? -11.156 -9.302 21.672 1.00 91.94 97 LEU A CA 1
ATOM 763 C C . LEU A 1 97 ? -11.684 -9.623 23.072 1.00 91.94 97 LEU A C 1
ATOM 765 O O . LEU A 1 97 ? -11.579 -8.785 23.968 1.00 91.94 97 LEU A O 1
ATOM 769 N N . ARG A 1 98 ? -12.207 -10.835 23.297 1.00 92.31 98 ARG A N 1
ATOM 770 C CA . ARG A 1 98 ? -12.632 -11.277 24.639 1.00 92.31 98 ARG A CA 1
ATOM 771 C C . ARG A 1 98 ? -11.466 -11.223 25.624 1.00 92.31 98 ARG A C 1
ATOM 773 O O . ARG A 1 98 ? -11.609 -10.722 26.735 1.00 92.31 98 ARG A O 1
ATOM 780 N N . SER A 1 99 ? -10.296 -11.695 25.200 1.00 88.88 99 SER A N 1
ATOM 781 C CA . SER A 1 99 ? -9.074 -11.666 26.009 1.00 88.88 99 SER A CA 1
ATOM 782 C C . SER A 1 99 ? -8.585 -10.241 26.278 1.00 88.88 99 SER A C 1
ATOM 784 O O . SER A 1 99 ? -8.175 -9.935 27.395 1.00 88.88 99 SER A O 1
ATOM 786 N N . PHE A 1 100 ? -8.663 -9.358 25.279 1.00 87.31 100 PHE A N 1
ATOM 787 C CA . PHE A 1 100 ? -8.347 -7.936 25.410 1.00 87.31 100 PHE A CA 1
ATOM 788 C C . PHE A 1 100 ? -9.246 -7.260 26.455 1.00 87.31 100 PHE A C 1
ATOM 790 O O . PHE A 1 100 ? -8.732 -6.621 27.369 1.00 87.31 100 PHE A O 1
ATOM 797 N N . ARG A 1 101 ? -10.567 -7.485 26.393 1.00 86.62 101 ARG A N 1
ATOM 798 C CA . ARG A 1 101 ? -11.534 -6.933 27.358 1.00 86.62 101 ARG A CA 1
ATOM 799 C C . ARG A 1 101 ? -11.270 -7.400 28.791 1.00 86.62 101 ARG A C 1
ATOM 801 O O . ARG A 1 101 ? -11.225 -6.562 29.683 1.00 86.62 101 ARG A O 1
ATOM 808 N N . ARG A 1 102 ? -11.006 -8.699 29.004 1.00 84.75 102 ARG A N 1
ATOM 809 C CA . ARG A 1 102 ? -10.667 -9.241 30.338 1.00 84.75 102 ARG A CA 1
ATOM 810 C C . ARG A 1 102 ? -9.408 -8.609 30.932 1.00 84.75 102 ARG A C 1
ATOM 812 O O . ARG A 1 102 ? -9.362 -8.324 32.121 1.00 84.75 102 ARG A O 1
ATOM 819 N N . LYS A 1 103 ? -8.380 -8.374 30.109 1.00 79.31 103 LYS A N 1
ATOM 820 C CA . LYS A 1 103 ? -7.156 -7.700 30.567 1.00 79.31 103 LYS A CA 1
ATOM 821 C C . LYS A 1 103 ? -7.442 -6.259 30.994 1.00 79.31 103 LYS A C 1
ATOM 823 O O . LYS A 1 103 ? -6.937 -5.829 32.026 1.00 79.31 103 LYS A O 1
ATOM 828 N N . SER A 1 104 ? -8.281 -5.539 30.248 1.00 71.44 104 SER A N 1
ATOM 829 C CA . SER A 1 104 ? -8.676 -4.166 30.584 1.00 71.44 104 SER A CA 1
ATOM 830 C C . SER A 1 104 ? -9.509 -4.065 31.869 1.00 71.44 104 SER A C 1
ATOM 832 O O . SER A 1 104 ? -9.306 -3.125 32.635 1.00 71.44 104 SER A O 1
ATOM 834 N N . THR A 1 105 ? -10.390 -5.032 32.148 1.00 66.25 105 THR A N 1
ATOM 835 C CA . THR A 1 105 ? -11.160 -5.069 33.405 1.00 66.25 105 THR A CA 1
ATOM 836 C C . THR A 1 105 ? -1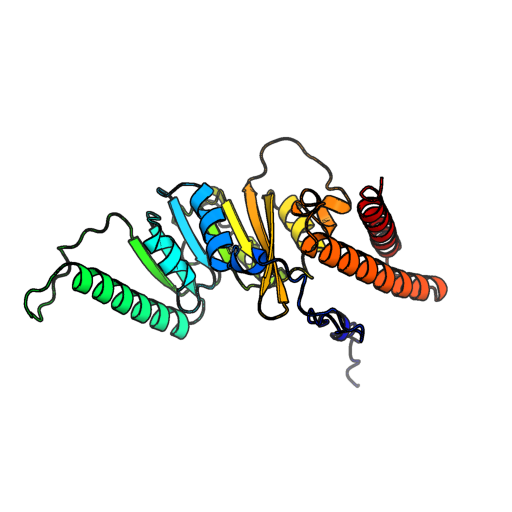0.286 -5.475 34.595 1.00 66.25 105 THR A C 1
ATOM 838 O O . THR A 1 105 ? -10.335 -4.830 35.636 1.00 66.25 105 THR A O 1
ATOM 841 N N . SER A 1 106 ? -9.378 -6.444 34.421 1.00 56.56 106 SER A N 1
ATOM 842 C CA . SER A 1 106 ? -8.450 -6.878 35.483 1.00 56.56 106 SER A CA 1
ATOM 843 C C . SER A 1 106 ? -7.411 -5.828 35.908 1.00 56.56 106 SER A C 1
ATOM 845 O O . SER A 1 106 ? -6.852 -5.926 36.994 1.00 56.56 106 SER A O 1
ATOM 847 N N . ALA A 1 107 ? -7.148 -4.814 35.075 1.00 55.50 107 ALA A N 1
ATOM 848 C CA . ALA A 1 107 ? -6.318 -3.663 35.444 1.00 55.50 107 ALA A CA 1
ATOM 849 C C . ALA A 1 107 ? -7.092 -2.600 36.250 1.00 55.50 107 ALA A C 1
ATOM 851 O O . ALA A 1 107 ? -6.480 -1.662 36.758 1.00 55.50 107 ALA A O 1
ATOM 852 N N . SER A 1 108 ? -8.419 -2.737 36.336 1.00 50.97 108 SER A N 1
ATOM 853 C CA . SER A 1 108 ? -9.318 -1.752 36.940 1.00 50.97 108 SER A CA 1
ATOM 854 C C . SER A 1 108 ? -9.894 -2.211 38.284 1.00 50.97 108 SER A C 1
ATOM 856 O O . SER A 1 108 ? -10.221 -1.350 39.091 1.00 50.97 108 SER A O 1
ATOM 858 N N . GLU A 1 109 ? -9.959 -3.518 38.579 1.00 47.16 109 GLU A N 1
ATOM 859 C CA . GLU A 1 109 ? -10.523 -4.017 39.844 1.00 47.16 109 GLU A CA 1
ATOM 860 C C . GLU A 1 109 ? -9.782 -5.247 40.398 1.00 47.16 109 GLU A C 1
ATOM 862 O O . GLU A 1 109 ? -9.850 -6.361 39.880 1.00 47.16 109 GLU A O 1
ATOM 867 N N . SER A 1 110 ? -9.115 -5.044 41.536 1.00 41.88 110 SER A N 1
ATOM 868 C CA . SER A 1 110 ? -9.106 -6.016 42.624 1.00 41.88 110 SER A CA 1
ATOM 869 C C . SER A 1 110 ? -10.514 -6.054 43.233 1.00 41.88 110 SER A C 1
ATOM 871 O O . SER A 1 110 ? -10.834 -5.193 44.052 1.00 41.88 110 SER A O 1
ATOM 873 N N . GLY A 1 111 ? -11.361 -7.002 42.833 1.00 40.66 111 GLY A N 1
ATOM 874 C CA . GLY A 1 111 ? -12.698 -7.122 43.419 1.00 40.66 111 GLY A CA 1
ATOM 875 C C . GLY A 1 111 ? -13.644 -8.060 42.677 1.00 40.66 111 GLY A C 1
ATOM 876 O O . GLY A 1 111 ? -14.276 -7.653 41.722 1.00 40.66 111 GLY A O 1
ATOM 877 N N . GLU A 1 112 ? -13.730 -9.281 43.201 1.00 40.06 112 GLU A N 1
ATOM 878 C CA . GLU A 1 112 ? -14.881 -10.198 43.221 1.00 40.06 112 GLU A CA 1
ATOM 879 C C . GLU A 1 112 ? -15.477 -10.798 41.929 1.00 40.06 112 GLU A C 1
ATOM 881 O O . GLU A 1 112 ? -15.737 -10.184 40.903 1.00 40.06 112 GLU A O 1
ATOM 886 N N . SER A 1 113 ? -15.681 -12.105 42.061 1.00 43.94 113 SER A N 1
ATOM 887 C CA . SER A 1 113 ? -16.243 -13.091 41.150 1.00 43.94 113 SER A CA 1
ATOM 888 C C . SER A 1 113 ? -17.770 -13.035 41.075 1.00 43.94 113 SER A C 1
ATOM 890 O O . SER A 1 113 ? -18.426 -13.047 42.114 1.00 43.94 113 SER A O 1
ATOM 892 N N . GLY A 1 114 ? -18.315 -13.143 39.864 1.00 35.16 114 GLY A N 1
ATOM 893 C CA . GLY A 1 114 ? -19.718 -13.469 39.618 1.00 35.16 114 GLY A CA 1
ATOM 894 C C . GLY A 1 114 ? -19.934 -13.840 38.153 1.00 35.16 114 GLY A C 1
ATOM 895 O O . GLY A 1 114 ? -19.737 -13.006 37.274 1.00 35.16 114 GLY A O 1
ATOM 896 N N . ASP A 1 115 ? -20.283 -15.102 37.906 1.00 45.00 115 ASP A N 1
ATOM 897 C CA . ASP A 1 115 ? -20.931 -15.544 36.673 1.00 45.00 115 ASP A CA 1
ATOM 898 C C . ASP A 1 115 ? -22.366 -15.005 36.701 1.00 45.00 115 ASP A C 1
ATOM 900 O O . ASP A 1 115 ? -23.109 -15.403 37.589 1.00 45.00 115 ASP A O 1
ATOM 904 N N . ASP A 1 116 ? -22.733 -14.103 35.786 1.00 35.69 116 ASP A N 1
ATOM 905 C CA . ASP A 1 116 ? -24.116 -13.880 35.342 1.00 35.69 116 ASP A CA 1
ATOM 906 C C . ASP A 1 116 ? -24.131 -13.046 34.045 1.00 35.69 116 ASP A C 1
ATOM 908 O O . ASP A 1 116 ? -23.432 -12.039 33.897 1.00 35.69 116 ASP A O 1
ATOM 912 N N . ASP A 1 117 ? -24.913 -13.531 33.081 1.00 43.53 117 ASP A N 1
ATOM 913 C CA . ASP A 1 117 ? -25.261 -12.893 31.815 1.00 43.53 117 ASP A CA 1
ATOM 914 C C . ASP A 1 117 ? -26.028 -11.576 32.061 1.00 43.53 117 ASP A C 1
ATOM 916 O O . ASP A 1 117 ? -27.167 -11.632 32.504 1.00 43.53 117 ASP A O 1
ATOM 920 N N . ASP A 1 118 ? -25.421 -10.412 31.780 1.00 38.25 118 ASP A N 1
ATOM 921 C CA . ASP A 1 118 ? -26.073 -9.171 31.296 1.00 38.25 118 ASP A CA 1
ATOM 922 C C . ASP A 1 118 ? -25.031 -8.027 31.157 1.00 38.25 118 ASP A C 1
ATOM 924 O O . ASP A 1 118 ? -24.702 -7.285 32.085 1.00 38.25 118 ASP A O 1
ATOM 928 N N . ASP A 1 119 ? -24.469 -7.897 29.949 1.00 42.69 119 ASP A N 1
ATOM 929 C CA . ASP A 1 119 ? -23.389 -6.969 29.558 1.00 42.69 119 ASP A CA 1
ATOM 930 C C . ASP A 1 119 ? -23.892 -5.514 29.385 1.00 42.69 119 ASP A C 1
ATOM 932 O O . ASP A 1 119 ? -23.923 -4.983 28.271 1.00 42.69 119 ASP A O 1
ATOM 936 N N . GLU A 1 120 ? -24.315 -4.847 30.472 1.00 42.66 120 GLU A N 1
ATOM 937 C CA . GLU A 1 120 ? -24.761 -3.436 30.418 1.00 42.66 120 GLU A CA 1
ATOM 938 C C . GLU A 1 120 ? -23.832 -2.409 31.094 1.00 42.66 120 GLU A C 1
ATOM 940 O O . GLU A 1 120 ? -24.091 -1.209 31.011 1.00 42.66 120 GLU A O 1
ATOM 945 N N . HIS A 1 121 ? -22.712 -2.796 31.712 1.00 41.72 121 HIS A N 1
ATOM 946 C CA . HIS A 1 121 ? -21.905 -1.839 32.491 1.00 41.72 121 HIS A CA 1
ATOM 947 C C . HIS A 1 121 ? -20.395 -1.861 32.205 1.00 41.72 121 HIS A C 1
ATOM 949 O O . HIS A 1 121 ? -19.572 -1.897 33.106 1.00 41.72 121 HIS A O 1
ATOM 955 N N . GLN A 1 122 ? -20.018 -1.654 30.937 1.00 42.94 122 GLN A N 1
ATOM 956 C CA . GLN A 1 122 ? -18.862 -0.807 30.601 1.00 42.94 122 GLN A CA 1
ATOM 957 C C . GLN A 1 122 ? -19.060 -0.202 29.205 1.00 42.94 122 GLN A C 1
ATOM 959 O O . GLN A 1 122 ? -18.591 -0.716 28.191 1.00 42.94 122 GLN A O 1
ATOM 964 N N . LYS A 1 123 ? -19.789 0.915 29.125 1.00 45.16 123 LYS A N 1
ATOM 965 C CA . LYS A 1 123 ? -20.053 1.631 27.868 1.00 45.16 123 LYS A CA 1
ATOM 966 C C . LYS A 1 123 ? -18.771 2.306 27.364 1.00 45.16 123 LYS A C 1
ATOM 968 O O . LYS A 1 123 ? -18.617 3.525 27.451 1.00 45.16 123 LYS A O 1
ATOM 973 N N . THR A 1 124 ? -17.823 1.535 26.831 1.00 52.88 124 THR A N 1
ATOM 974 C CA . THR A 1 124 ? -16.746 2.096 26.016 1.00 52.88 124 THR A CA 1
ATOM 975 C C . THR A 1 124 ? -17.425 2.817 24.855 1.00 52.88 124 THR A C 1
ATOM 977 O O . THR A 1 124 ? -18.112 2.195 24.047 1.00 52.88 124 THR A O 1
ATOM 980 N N . LYS A 1 125 ? -17.288 4.149 24.772 1.00 74.69 125 LYS A N 1
ATOM 981 C CA . LYS A 1 125 ? -17.857 4.943 23.660 1.00 74.69 125 LYS A CA 1
ATOM 982 C C . LYS A 1 125 ? -17.444 4.397 22.289 1.00 74.69 125 LYS A C 1
ATOM 984 O O . LYS A 1 125 ? -18.161 4.582 21.309 1.00 74.69 125 LYS A O 1
ATOM 989 N N . ASN A 1 126 ? -16.302 3.718 22.256 1.00 88.56 126 ASN A N 1
ATOM 990 C CA . ASN A 1 126 ? -15.721 3.125 21.074 1.00 88.56 126 ASN A CA 1
ATOM 991 C C . ASN A 1 126 ? -16.176 1.673 20.908 1.00 88.56 126 ASN A C 1
ATOM 993 O O . ASN A 1 126 ? -16.236 0.919 21.880 1.00 88.56 126 ASN A O 1
ATOM 997 N N . LYS A 1 127 ? -16.450 1.271 19.668 1.00 94.50 127 LYS A N 1
ATOM 998 C CA . LYS A 1 127 ? -16.918 -0.068 19.300 1.00 94.50 127 LYS A CA 1
ATOM 999 C C . LYS A 1 127 ? -15.874 -0.802 18.463 1.00 94.50 127 LYS A C 1
ATOM 1001 O O . LYS A 1 127 ? -15.157 -0.195 17.672 1.00 94.50 127 LYS A O 1
ATOM 1006 N N . ILE A 1 128 ? -15.817 -2.114 18.621 1.00 96.31 128 ILE A N 1
ATOM 1007 C CA . ILE A 1 128 ? -15.061 -3.009 17.749 1.00 96.31 128 ILE A CA 1
ATOM 1008 C C . ILE A 1 128 ? -15.892 -4.263 17.508 1.00 96.31 128 ILE A C 1
ATOM 1010 O O . ILE A 1 128 ? -16.499 -4.791 18.441 1.00 96.31 128 ILE A O 1
ATOM 1014 N N . GLU A 1 129 ? -15.932 -4.710 16.260 1.00 96.81 129 GLU A N 1
ATOM 1015 C CA . GLU A 1 129 ? -16.617 -5.929 15.839 1.00 96.81 129 GLU A CA 1
ATOM 1016 C C . GLU A 1 129 ? -15.849 -6.612 14.703 1.00 96.81 129 GLU A C 1
ATOM 1018 O O . GLU A 1 129 ? -15.098 -5.960 13.973 1.00 96.81 129 GLU A O 1
ATOM 1023 N N . PHE A 1 130 ? -16.062 -7.919 14.546 1.00 97.56 130 PHE A N 1
ATOM 1024 C CA . PHE A 1 130 ? -15.468 -8.717 13.478 1.00 97.56 130 PHE A CA 1
ATOM 1025 C C . PHE A 1 130 ? -16.551 -9.380 12.635 1.00 97.56 130 PHE A C 1
ATOM 1027 O O . PHE A 1 130 ? 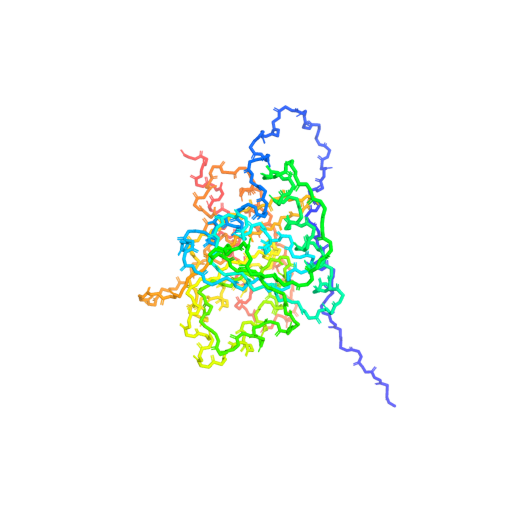-17.510 -9.932 13.178 1.00 97.56 130 PHE A O 1
ATOM 1034 N N . ARG A 1 131 ? -16.399 -9.336 11.310 1.00 96.25 131 ARG A N 1
ATOM 1035 C CA . ARG A 1 131 ? -17.395 -9.815 10.346 1.00 96.25 131 ARG A CA 1
ATOM 1036 C C . ARG A 1 131 ? -16.775 -10.709 9.287 1.00 96.25 131 ARG A C 1
ATOM 1038 O O . ARG A 1 131 ? -15.627 -10.529 8.889 1.00 96.25 131 ARG A O 1
ATOM 1045 N N . ILE A 1 132 ? -17.593 -11.627 8.788 1.00 97.00 132 ILE A N 1
ATOM 1046 C CA . ILE A 1 132 ? -17.274 -12.415 7.602 1.00 97.00 132 ILE A CA 1
ATOM 1047 C C . ILE A 1 132 ? -17.609 -11.602 6.360 1.00 97.00 132 ILE A C 1
ATOM 1049 O O . ILE A 1 132 ? -18.737 -11.130 6.223 1.00 97.00 132 ILE A O 1
ATOM 1053 N N . GLY A 1 133 ? -16.653 -11.466 5.444 1.00 92.44 133 GLY A N 1
ATOM 1054 C CA . GLY A 1 133 ? -16.876 -10.772 4.178 1.00 92.44 133 GLY A CA 1
ATOM 1055 C C . GLY A 1 133 ? -15.704 -10.871 3.202 1.00 92.44 133 GLY A C 1
ATOM 1056 O O . GLY A 1 133 ? -14.548 -10.993 3.603 1.00 92.44 133 GLY A O 1
ATOM 1057 N N . ASP A 1 134 ? -15.996 -10.800 1.899 1.00 90.44 134 ASP A N 1
ATOM 1058 C CA . ASP A 1 134 ? -14.981 -10.670 0.844 1.00 90.44 134 ASP A CA 1
ATOM 1059 C C . ASP A 1 134 ? -14.808 -9.189 0.476 1.00 90.44 134 ASP A C 1
ATOM 1061 O O . ASP A 1 134 ? -15.524 -8.632 -0.355 1.00 90.44 134 ASP A O 1
ATOM 1065 N N . GLY A 1 135 ? -13.854 -8.518 1.121 1.00 88.00 135 GLY A N 1
ATOM 1066 C CA . GLY A 1 135 ? -13.617 -7.093 0.902 1.00 88.00 135 GLY A CA 1
ATOM 1067 C C . GLY A 1 135 ? -14.563 -6.209 1.710 1.00 88.00 135 GLY A C 1
ATOM 1068 O O . GLY A 1 135 ? -14.615 -6.311 2.927 1.00 88.00 135 GLY A O 1
ATOM 1069 N N . LEU A 1 136 ? -15.286 -5.316 1.029 1.00 87.56 136 LEU A N 1
ATOM 1070 C CA . LEU A 1 136 ? -16.196 -4.339 1.649 1.00 87.56 136 LEU A CA 1
ATOM 1071 C C . LEU A 1 136 ? -17.676 -4.752 1.576 1.00 87.56 136 LEU A C 1
ATOM 1073 O O . LEU A 1 136 ? -18.558 -3.960 1.890 1.00 87.56 136 LEU A O 1
ATOM 1077 N N . GLU A 1 137 ? -17.963 -5.986 1.161 1.00 86.50 137 GLU A N 1
ATOM 1078 C CA . GLU A 1 137 ? -19.335 -6.476 0.955 1.00 86.50 137 GLU A CA 1
ATOM 1079 C C . GLU A 1 137 ? -20.156 -6.527 2.253 1.00 86.50 137 GLU A C 1
ATOM 1081 O O . GLU A 1 137 ? -21.368 -6.364 2.220 1.00 86.50 137 GLU A O 1
ATOM 1086 N N . SER A 1 138 ? -19.507 -6.688 3.410 1.00 85.12 138 SER A N 1
ATOM 1087 C CA . SER A 1 138 ? -20.174 -6.754 4.719 1.00 85.12 138 SER A CA 1
ATOM 1088 C C . SER A 1 138 ? -20.415 -5.388 5.376 1.00 85.12 138 SER A C 1
ATOM 1090 O O . SER A 1 138 ? -20.806 -5.339 6.544 1.00 85.12 138 SER A O 1
ATOM 1092 N N . VAL A 1 139 ? -20.108 -4.286 4.686 1.00 84.44 139 VAL A N 1
ATOM 1093 C CA . VAL A 1 139 ? -20.246 -2.908 5.199 1.00 84.44 139 VAL A CA 1
ATOM 1094 C C . VAL A 1 139 ? -20.920 -1.989 4.182 1.00 84.44 139 VAL A C 1
ATOM 1096 O O . VAL A 1 139 ? -20.708 -0.781 4.203 1.00 84.44 139 VAL A O 1
ATOM 1099 N N . THR A 1 140 ? -21.721 -2.543 3.265 1.00 76.81 140 THR A N 1
ATOM 1100 C CA . THR A 1 140 ? -22.189 -1.774 2.110 1.00 76.81 140 THR A CA 1
ATOM 1101 C C . THR A 1 140 ? -23.132 -0.623 2.458 1.00 76.81 140 THR A C 1
ATOM 1103 O O . THR A 1 140 ? -23.085 0.424 1.817 1.00 76.81 140 THR A O 1
ATOM 1106 N N . GLU A 1 141 ? -23.951 -0.811 3.487 1.00 77.50 141 GLU A N 1
ATOM 1107 C CA . GLU A 1 141 ? -24.972 0.142 3.947 1.00 77.50 141 GLU A CA 1
ATOM 1108 C C . GLU A 1 141 ? -24.455 1.068 5.060 1.00 77.50 141 GLU A C 1
ATOM 1110 O O . GLU A 1 141 ? -25.211 1.815 5.680 1.00 77.50 141 GLU A O 1
ATOM 1115 N N . GLU A 1 142 ? -23.155 1.010 5.356 1.00 79.94 142 GLU A N 1
ATOM 1116 C CA . GLU A 1 142 ? -22.555 1.739 6.462 1.00 79.94 142 GLU A CA 1
ATOM 1117 C C . GLU A 1 142 ? -21.622 2.846 5.979 1.00 79.94 142 GLU A C 1
ATOM 1119 O O . GLU A 1 142 ? -20.884 2.701 5.005 1.00 79.94 142 GLU A O 1
ATOM 1124 N N . ASN A 1 143 ? -21.596 3.949 6.728 1.00 86.88 143 ASN A N 1
ATOM 1125 C CA . ASN A 1 143 ? -20.634 5.019 6.503 1.00 86.88 143 ASN A CA 1
ATOM 1126 C C . ASN A 1 143 ? -19.271 4.616 7.073 1.00 86.88 143 ASN A C 1
ATOM 1128 O O . ASN A 1 143 ? -19.012 4.788 8.264 1.00 86.88 143 ASN A O 1
ATOM 1132 N N . VAL A 1 144 ? -18.411 4.071 6.215 1.00 91.81 144 VAL A N 1
ATOM 1133 C CA . VAL A 1 144 ? -16.995 3.824 6.514 1.00 91.81 144 VAL A CA 1
ATOM 1134 C C . VAL A 1 144 ? -16.181 5.022 6.036 1.00 91.81 144 VAL A C 1
ATOM 1136 O O . VAL A 1 144 ? -16.262 5.374 4.861 1.00 91.81 144 VAL A O 1
ATOM 1139 N N . ASP A 1 145 ? -15.394 5.638 6.921 1.00 94.69 145 ASP A N 1
ATOM 1140 C CA . ASP A 1 145 ? -14.553 6.799 6.596 1.00 94.69 145 ASP A CA 1
ATOM 1141 C C . ASP A 1 145 ? -13.173 6.376 6.076 1.00 94.69 145 ASP A C 1
ATOM 1143 O O . ASP A 1 145 ? -12.650 6.958 5.118 1.00 94.69 145 ASP A O 1
ATOM 1147 N N . VAL A 1 146 ? -12.585 5.358 6.715 1.00 96.81 146 VAL A N 1
ATOM 1148 C CA . VAL A 1 146 ? -11.229 4.868 6.443 1.00 96.81 146 VAL A CA 1
ATOM 1149 C C . VAL A 1 146 ? -11.267 3.374 6.154 1.00 96.81 146 VAL A C 1
ATOM 1151 O O . VAL A 1 146 ? -11.839 2.603 6.921 1.00 96.81 146 VAL A O 1
ATOM 1154 N N . VAL A 1 147 ? -10.607 2.947 5.080 1.00 96.69 147 VAL A N 1
ATOM 1155 C CA . VAL A 1 147 ? -10.420 1.522 4.777 1.00 96.69 147 VAL A CA 1
ATOM 1156 C C . VAL A 1 147 ? -8.940 1.178 4.814 1.00 96.69 147 VAL A C 1
ATOM 1158 O O . VAL A 1 147 ? -8.122 1.856 4.188 1.00 96.69 147 VAL A O 1
ATOM 1161 N N . ILE A 1 148 ? -8.605 0.102 5.518 1.00 97.94 148 ILE A N 1
ATOM 1162 C CA . ILE A 1 148 ? -7.252 -0.432 5.604 1.00 97.94 148 ILE A CA 1
ATOM 1163 C C . ILE A 1 148 ? -7.155 -1.729 4.804 1.00 97.94 148 ILE A C 1
ATOM 1165 O O . ILE A 1 148 ? -7.987 -2.621 4.946 1.00 97.94 148 ILE A O 1
ATOM 1169 N N . PHE A 1 149 ? -6.111 -1.835 3.982 1.00 96.56 149 PHE A N 1
ATOM 1170 C CA . PHE A 1 149 ? -5.693 -3.080 3.339 1.00 96.56 149 PHE A CA 1
ATOM 1171 C C . PHE A 1 149 ? -4.216 -3.327 3.646 1.00 96.56 149 PHE A C 1
ATOM 1173 O O . PHE A 1 149 ? -3.335 -2.773 2.982 1.00 96.56 149 PHE A O 1
ATOM 1180 N N . ALA A 1 150 ? -3.930 -4.159 4.645 1.00 94.00 150 ALA A N 1
ATOM 1181 C CA . ALA A 1 150 ? -2.565 -4.465 5.060 1.00 94.00 150 ALA A CA 1
ATOM 1182 C C . ALA A 1 150 ? -2.160 -5.892 4.674 1.00 94.00 150 ALA A C 1
ATOM 1184 O O . ALA A 1 150 ? -2.951 -6.823 4.776 1.00 94.00 150 ALA A O 1
ATOM 1185 N N . GLY A 1 151 ? -0.919 -6.077 4.209 1.00 87.81 151 GLY A N 1
ATOM 1186 C CA . GLY A 1 151 ? -0.399 -7.410 3.874 1.00 87.81 151 GLY A CA 1
ATOM 1187 C C . GLY A 1 151 ? -1.032 -8.055 2.634 1.00 87.81 151 GLY A C 1
ATOM 1188 O O . GLY A 1 151 ? -0.856 -9.251 2.404 1.00 87.81 151 GLY A O 1
ATOM 1189 N N . MET A 1 152 ? -1.746 -7.280 1.812 1.00 90.25 152 MET A N 1
ATOM 1190 C CA . MET A 1 152 ? -2.376 -7.756 0.581 1.00 90.25 152 MET A CA 1
ATOM 1191 C C . MET A 1 152 ? -1.586 -7.346 -0.663 1.00 90.25 152 MET A C 1
ATOM 1193 O O . MET A 1 152 ? -1.082 -6.230 -0.767 1.00 90.25 152 MET A O 1
ATOM 1197 N N . GLY A 1 153 ? -1.525 -8.240 -1.652 1.00 92.56 153 GLY A N 1
ATOM 1198 C CA . GLY A 1 153 ? -0.971 -7.923 -2.969 1.00 92.56 153 GLY A CA 1
ATOM 1199 C C . GLY A 1 153 ? -1.841 -6.918 -3.729 1.00 92.56 153 GLY A C 1
ATOM 1200 O O . GLY A 1 153 ? -3.073 -6.919 -3.616 1.00 92.56 153 GLY A O 1
ATOM 1201 N N . THR A 1 154 ? -1.213 -6.097 -4.568 1.00 94.81 154 THR A N 1
ATOM 1202 C CA . THR A 1 154 ? -1.874 -4.971 -5.255 1.00 94.81 154 THR A CA 1
ATOM 1203 C C . THR A 1 154 ? -3.044 -5.418 -6.132 1.00 94.81 154 THR A C 1
ATOM 1205 O O . THR A 1 154 ? -4.094 -4.780 -6.162 1.00 94.81 154 THR A O 1
ATOM 1208 N N . LYS A 1 155 ? -2.919 -6.571 -6.801 1.00 94.06 155 LYS A N 1
ATOM 1209 C CA . LYS A 1 155 ? -3.984 -7.158 -7.633 1.00 94.06 155 LYS A CA 1
ATOM 1210 C C . LYS A 1 155 ? -5.246 -7.486 -6.835 1.00 94.06 155 LYS A C 1
ATOM 1212 O O . LYS A 1 155 ? -6.348 -7.263 -7.333 1.00 94.06 155 LYS A O 1
ATOM 1217 N N . LEU A 1 156 ? -5.089 -8.011 -5.618 1.00 93.88 156 LEU A N 1
ATOM 1218 C CA . LEU A 1 156 ? -6.220 -8.321 -4.746 1.00 93.88 156 LEU A CA 1
ATOM 1219 C C . LEU A 1 156 ? -6.891 -7.028 -4.285 1.00 93.88 156 LEU A C 1
ATOM 1221 O O . LEU A 1 156 ? -8.098 -6.891 -4.453 1.00 93.88 156 LEU A O 1
ATOM 1225 N N . ILE A 1 157 ? -6.108 -6.054 -3.817 1.00 93.44 157 ILE A N 1
ATOM 1226 C CA . ILE A 1 157 ? -6.623 -4.752 -3.369 1.00 93.44 157 ILE A CA 1
ATOM 1227 C C . ILE A 1 157 ? -7.430 -4.076 -4.484 1.00 93.44 157 ILE A C 1
ATOM 1229 O O . ILE A 1 157 ? -8.572 -3.675 -4.269 1.00 93.44 157 ILE A O 1
ATOM 1233 N N . ARG A 1 158 ? -6.892 -4.037 -5.712 1.00 92.62 158 ARG A N 1
ATOM 1234 C CA . ARG A 1 158 ? -7.595 -3.509 -6.895 1.00 92.62 158 ARG A CA 1
ATOM 1235 C C . ARG A 1 158 ? -8.927 -4.212 -7.137 1.00 92.62 158 ARG A C 1
ATOM 1237 O O . ARG A 1 158 ? -9.917 -3.544 -7.430 1.00 92.62 158 ARG A O 1
ATOM 1244 N N . LYS A 1 159 ? -8.964 -5.545 -7.029 1.00 91.31 159 LYS A N 1
ATOM 1245 C CA . LYS A 1 159 ? -10.192 -6.338 -7.194 1.00 91.31 159 LYS A CA 1
ATOM 1246 C C . LYS A 1 159 ? -11.223 -5.987 -6.118 1.00 91.31 159 LYS A C 1
ATOM 1248 O O . LYS A 1 159 ? -12.375 -5.741 -6.465 1.00 91.31 159 LYS A O 1
ATOM 1253 N N . LEU A 1 160 ? -10.813 -5.943 -4.849 1.00 90.12 160 LEU A N 1
ATOM 1254 C CA . LEU A 1 160 ? -11.704 -5.670 -3.717 1.00 90.12 160 LEU A CA 1
ATOM 1255 C C . LEU A 1 160 ? -12.272 -4.249 -3.778 1.00 90.12 160 LEU A C 1
ATOM 1257 O O . LEU A 1 160 ? -13.486 -4.075 -3.710 1.00 90.12 160 LEU A O 1
ATOM 1261 N N . LEU A 1 161 ? -11.423 -3.249 -4.032 1.00 88.00 161 LEU A N 1
ATOM 1262 C CA . LEU A 1 161 ? -11.861 -1.867 -4.243 1.00 88.00 161 LEU A CA 1
ATOM 1263 C C . LEU A 1 161 ? -12.768 -1.725 -5.469 1.00 88.00 161 LEU A C 1
ATOM 1265 O O . LEU A 1 161 ? -13.677 -0.905 -5.464 1.00 88.00 161 LEU A O 1
ATOM 1269 N N . SER A 1 162 ? -12.541 -2.516 -6.522 1.00 83.81 162 SER A N 1
ATOM 1270 C CA . SER A 1 162 ? -13.378 -2.469 -7.724 1.00 83.81 162 SER A CA 1
ATOM 1271 C C . SER A 1 162 ? -14.773 -3.058 -7.515 1.00 83.81 162 SER A C 1
ATOM 1273 O O . SER A 1 162 ? -15.713 -2.561 -8.135 1.00 83.81 162 SER A O 1
ATOM 1275 N N . ARG A 1 163 ? -14.891 -4.102 -6.679 1.00 76.56 163 ARG A N 1
ATOM 1276 C CA . ARG A 1 163 ? -16.155 -4.763 -6.303 1.00 76.56 163 ARG A CA 1
ATOM 1277 C C . ARG A 1 163 ? -16.948 -3.957 -5.276 1.00 76.56 163 ARG A C 1
ATOM 1279 O O . ARG A 1 163 ? -18.155 -3.838 -5.422 1.00 76.56 163 ARG A O 1
ATOM 1286 N N . GLY A 1 164 ? -16.272 -3.339 -4.304 1.00 59.47 164 GLY A N 1
ATOM 1287 C CA . GLY A 1 164 ? -16.872 -2.485 -3.265 1.00 59.47 164 GLY A CA 1
ATOM 1288 C C . GLY A 1 164 ? -17.436 -1.144 -3.762 1.00 59.47 164 GLY A C 1
ATOM 1289 O O . GLY A 1 164 ? -17.669 -0.235 -2.969 1.00 59.47 164 GLY A O 1
ATOM 1290 N N . ARG A 1 165 ? -17.643 -0.994 -5.075 1.00 57.91 165 ARG A N 1
ATOM 1291 C CA . ARG A 1 165 ? -18.256 0.176 -5.717 1.00 57.91 165 ARG A CA 1
ATOM 1292 C C . ARG A 1 165 ? -19.778 0.078 -5.774 1.00 57.91 165 ARG A C 1
ATOM 1294 O O . ARG A 1 165 ? -20.371 0.365 -6.810 1.00 57.91 165 ARG A O 1
ATOM 1301 N N . SER A 1 166 ? -20.421 -0.307 -4.674 1.00 52.75 166 SER A N 1
ATOM 1302 C CA . SER A 1 166 ? -21.811 0.121 -4.497 1.00 52.75 166 SER A CA 1
ATOM 1303 C C . SER A 1 166 ? -21.801 1.654 -4.311 1.00 52.75 166 SER A C 1
ATOM 1305 O O . SER A 1 166 ? -20.819 2.219 -3.812 1.00 52.75 166 SER A O 1
ATOM 1307 N N . VAL A 1 167 ? -22.845 2.342 -4.779 1.00 47.62 167 VAL A N 1
ATOM 1308 C CA . VAL A 1 167 ? -22.913 3.818 -4.807 1.00 47.62 167 VAL A CA 1
ATOM 1309 C C . VAL A 1 167 ? -22.771 4.422 -3.402 1.00 47.62 167 VAL A C 1
ATOM 1311 O O . VAL A 1 167 ? -22.147 5.470 -3.249 1.00 47.62 167 VAL A O 1
ATOM 1314 N N . GLU A 1 168 ? -23.265 3.734 -2.374 1.00 46.81 168 GLU A N 1
ATOM 1315 C CA . GLU A 1 168 ? -23.309 4.229 -0.996 1.00 46.81 168 GLU A CA 1
ATOM 1316 C C . GLU A 1 168 ? -21.972 4.028 -0.261 1.00 46.81 168 GLU A C 1
ATOM 1318 O O . GLU A 1 168 ? -21.390 5.004 0.215 1.00 46.81 168 GLU A O 1
ATOM 1323 N N . THR A 1 169 ? -21.385 2.825 -0.280 1.00 53.56 169 THR A N 1
ATOM 1324 C CA . THR A 1 169 ? -20.117 2.533 0.431 1.00 53.56 169 THR A CA 1
ATOM 1325 C C . THR A 1 169 ? -18.924 3.268 -0.167 1.00 53.56 169 THR A C 1
ATOM 1327 O O . THR A 1 169 ? -18.027 3.713 0.541 1.00 53.56 169 THR A O 1
ATOM 1330 N N . SER A 1 170 ? -18.887 3.430 -1.494 1.00 58.41 170 SER A N 1
ATOM 1331 C CA . SER A 1 170 ? -17.786 4.148 -2.152 1.00 58.41 170 SER A CA 1
ATOM 1332 C C . SER A 1 170 ? -17.851 5.668 -1.986 1.00 58.41 170 SER A C 1
ATOM 1334 O O . SER A 1 170 ? -16.845 6.341 -2.257 1.00 58.41 170 SER A O 1
ATOM 1336 N N . SER A 1 171 ? -19.004 6.201 -1.564 1.00 64.62 171 SER A N 1
ATOM 1337 C CA . SER A 1 171 ? -19.205 7.633 -1.335 1.00 64.62 171 SER A CA 1
ATOM 1338 C C . SER A 1 171 ? -18.707 8.087 0.040 1.00 64.62 171 SER A C 1
ATOM 1340 O O . SER A 1 171 ? -18.142 9.176 0.141 1.00 64.62 171 SER A O 1
ATOM 1342 N N . SER A 1 172 ? -18.838 7.245 1.073 1.00 81.75 172 SER A N 1
ATOM 1343 C CA . SER A 1 172 ? -18.426 7.595 2.437 1.00 81.75 172 SER A CA 1
ATOM 1344 C C . SER A 1 172 ? -16.919 7.463 2.665 1.00 81.75 172 SER A C 1
ATOM 1346 O O . SER A 1 172 ? -16.367 8.204 3.475 1.00 81.75 172 SER A O 1
ATOM 1348 N N . VAL A 1 173 ? -16.242 6.549 1.955 1.00 90.81 173 VAL A N 1
ATOM 1349 C CA . VAL A 1 173 ? -14.806 6.301 2.161 1.00 90.81 173 VAL A CA 1
ATOM 1350 C C . VAL A 1 173 ? -13.994 7.488 1.657 1.00 90.81 173 VAL A C 1
ATOM 1352 O O . VAL A 1 173 ? -13.932 7.762 0.455 1.00 90.81 173 VAL A O 1
ATOM 1355 N N . ARG A 1 174 ? -13.322 8.169 2.585 1.00 92.12 174 ARG A N 1
ATOM 1356 C CA . ARG A 1 174 ? -12.492 9.356 2.328 1.00 92.12 174 ARG A CA 1
ATOM 1357 C C . ARG A 1 174 ? -11.009 9.026 2.271 1.00 92.12 174 ARG A C 1
ATOM 1359 O O . ARG A 1 174 ? -10.284 9.668 1.511 1.00 92.12 174 ARG A O 1
ATOM 1366 N N . THR A 1 175 ? -10.588 8.010 3.025 1.00 96.44 175 THR A N 1
ATOM 1367 C CA . THR A 1 175 ? -9.181 7.635 3.187 1.00 96.44 175 THR A CA 1
ATOM 1368 C C . THR A 1 175 ? -8.981 6.140 2.955 1.00 96.44 175 THR A C 1
ATOM 1370 O O . THR A 1 175 ? -9.719 5.310 3.484 1.00 96.44 175 THR A O 1
ATOM 1373 N N . LEU A 1 176 ? -7.934 5.787 2.211 1.00 97.44 176 LEU A N 1
ATOM 1374 C CA . LEU A 1 176 ? -7.385 4.435 2.161 1.00 97.44 176 LEU A CA 1
ATOM 1375 C C . LEU A 1 176 ? -6.019 4.422 2.846 1.00 97.44 176 LEU A C 1
ATOM 1377 O O . LEU A 1 176 ? -5.178 5.272 2.554 1.00 97.44 176 LEU A O 1
ATOM 1381 N N . VAL A 1 177 ? -5.771 3.433 3.700 1.00 98.25 177 VAL A N 1
ATOM 1382 C CA . VAL A 1 177 ? -4.428 3.121 4.203 1.00 98.25 177 VAL A CA 1
ATOM 1383 C C . VAL A 1 177 ? -4.044 1.741 3.691 1.00 98.25 177 VAL A C 1
ATOM 1385 O O . VAL A 1 177 ? -4.685 0.741 4.002 1.00 98.25 177 VAL A O 1
ATOM 1388 N N . ILE A 1 178 ? -3.024 1.676 2.846 1.00 97.69 178 ILE A N 1
ATOM 1389 C CA . ILE A 1 178 ? -2.709 0.474 2.073 1.00 97.69 178 ILE A CA 1
ATOM 1390 C C . ILE A 1 178 ? -1.261 0.090 2.334 1.00 97.69 178 ILE A C 1
ATOM 1392 O O . ILE A 1 178 ? -0.380 0.941 2.292 1.00 97.69 178 ILE A O 1
ATOM 1396 N N . ASN A 1 179 ? -0.999 -1.190 2.575 1.00 96.06 179 ASN A N 1
ATOM 1397 C CA . ASN A 1 179 ? 0.351 -1.699 2.765 1.00 96.06 179 ASN A CA 1
ATOM 1398 C C . ASN A 1 179 ? 0.646 -2.909 1.859 1.00 96.06 179 ASN A C 1
ATOM 1400 O O . ASN A 1 179 ? 0.572 -4.055 2.318 1.00 96.06 179 ASN A O 1
ATOM 1404 N N . PRO A 1 180 ? 0.951 -2.675 0.565 1.00 94.94 180 PRO A N 1
ATOM 1405 C CA . PRO A 1 180 ? 1.344 -3.724 -0.369 1.00 94.94 180 PRO A CA 1
ATOM 1406 C C . PRO A 1 180 ? 2.867 -3.997 -0.356 1.00 94.94 180 PRO A C 1
ATOM 1408 O O . PRO A 1 180 ? 3.653 -3.220 0.198 1.00 94.94 180 PRO A O 1
ATOM 1411 N N . PRO A 1 181 ? 3.325 -5.084 -1.009 1.00 93.38 181 PRO A N 1
ATOM 1412 C CA . PRO A 1 181 ? 4.744 -5.299 -1.298 1.00 93.38 181 PRO A CA 1
ATOM 1413 C C . PRO A 1 181 ? 5.337 -4.174 -2.162 1.00 93.38 181 PRO A C 1
ATOM 1415 O O . PRO A 1 181 ? 4.736 -3.775 -3.163 1.00 93.38 181 PRO A O 1
ATOM 1418 N N . ALA A 1 182 ? 6.551 -3.716 -1.840 1.00 89.50 182 ALA A N 1
ATOM 1419 C CA . ALA A 1 182 ? 7.172 -2.569 -2.516 1.00 89.50 182 ALA A CA 1
ATOM 1420 C C . ALA A 1 182 ? 7.473 -2.811 -4.013 1.00 89.50 182 ALA A C 1
ATOM 1422 O O . ALA A 1 182 ? 7.566 -1.874 -4.801 1.00 89.50 182 ALA A O 1
ATOM 1423 N N . GLY A 1 183 ? 7.595 -4.073 -4.438 1.00 87.25 183 GLY A N 1
ATOM 1424 C CA . GLY A 1 183 ? 7.900 -4.432 -5.827 1.00 87.25 183 GLY A CA 1
ATOM 1425 C C . GLY A 1 183 ? 6.754 -4.239 -6.831 1.00 87.25 183 GLY A C 1
ATOM 1426 O O . GLY A 1 183 ? 7.017 -4.229 -8.033 1.00 87.25 183 GLY A O 1
ATOM 1427 N N . GLU A 1 184 ? 5.508 -4.081 -6.367 1.00 88.31 184 GLU A N 1
ATOM 1428 C CA . GLU A 1 184 ? 4.291 -4.093 -7.203 1.00 88.31 184 GLU A CA 1
ATOM 1429 C C . GLU A 1 184 ? 3.657 -2.702 -7.416 1.00 88.31 184 GLU A C 1
ATOM 1431 O O . GLU A 1 184 ? 2.494 -2.592 -7.804 1.00 88.31 184 GLU A O 1
ATOM 1436 N N .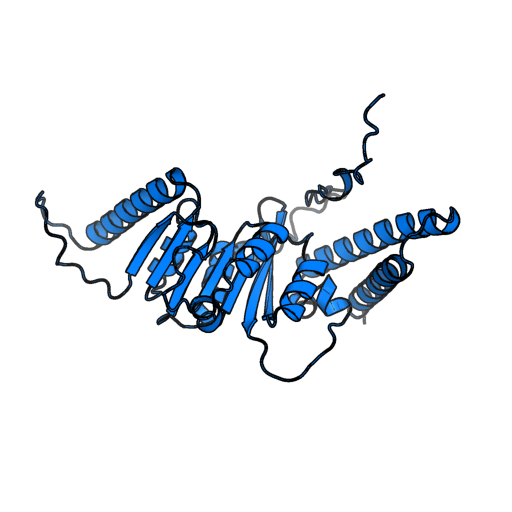 LEU A 1 185 ? 4.380 -1.621 -7.118 1.00 95.31 185 LEU A N 1
ATOM 1437 C CA . LEU A 1 185 ? 3.754 -0.308 -6.940 1.00 95.31 185 LEU A CA 1
ATOM 1438 C C . LEU A 1 185 ? 3.480 0.471 -8.227 1.00 95.31 185 LEU A C 1
ATOM 1440 O O . LEU A 1 185 ? 2.526 1.238 -8.249 1.00 95.31 185 LEU A O 1
ATOM 1444 N N . VAL A 1 186 ? 4.260 0.292 -9.295 1.00 95.00 186 VAL A N 1
ATOM 1445 C CA . VAL A 1 186 ? 4.196 1.167 -10.486 1.00 95.00 186 VAL A CA 1
ATOM 1446 C C . VAL A 1 186 ? 2.794 1.186 -11.103 1.00 95.00 186 VAL A C 1
ATOM 1448 O O . VAL A 1 186 ? 2.169 2.240 -11.223 1.00 95.00 186 VAL A O 1
ATOM 1451 N N . GLU A 1 187 ? 2.259 0.015 -11.441 1.00 94.06 187 GLU A N 1
ATOM 1452 C CA . GLU A 1 187 ? 0.917 -0.130 -12.009 1.00 94.06 187 GLU A CA 1
ATOM 1453 C C . GLU A 1 187 ? -0.178 0.124 -10.965 1.00 94.06 187 GLU A C 1
ATOM 1455 O O . GLU A 1 187 ? -1.315 0.447 -11.312 1.00 94.06 187 GLU A O 1
ATOM 1460 N N . PHE A 1 188 ? 0.137 -0.035 -9.677 1.00 95.81 188 PHE A N 1
ATOM 1461 C CA . PHE A 1 188 ? -0.811 0.215 -8.599 1.00 95.81 188 PHE A CA 1
ATOM 1462 C C . PHE A 1 188 ? -1.020 1.713 -8.350 1.00 95.81 188 PHE A C 1
ATOM 1464 O O . PHE A 1 188 ? -2.167 2.140 -8.234 1.00 95.81 188 PHE A O 1
ATOM 1471 N N . ARG A 1 189 ? 0.049 2.520 -8.356 1.00 96.56 189 ARG A N 1
ATOM 1472 C CA . ARG A 1 189 ? -0.019 3.989 -8.268 1.00 96.56 189 ARG A CA 1
ATOM 1473 C C . ARG A 1 189 ? -0.775 4.583 -9.451 1.00 96.56 189 ARG A C 1
ATOM 1475 O O . ARG A 1 189 ? -1.654 5.420 -9.263 1.00 96.56 189 ARG A O 1
ATOM 1482 N N . GLU A 1 190 ? -0.498 4.084 -10.655 1.00 94.25 190 GLU A N 1
ATOM 1483 C CA . GLU A 1 190 ? -1.245 4.444 -11.863 1.00 94.25 190 GLU A CA 1
ATOM 1484 C C . GLU A 1 190 ? -2.740 4.116 -11.721 1.00 94.25 190 GLU A C 1
ATOM 1486 O O . GLU A 1 190 ? -3.599 4.959 -11.989 1.00 94.25 190 GLU A O 1
ATOM 1491 N N . TRP A 1 191 ? -3.065 2.915 -11.231 1.00 94.69 191 TRP A N 1
ATOM 1492 C CA . TRP A 1 191 ? -4.451 2.514 -11.008 1.00 94.69 191 TRP A CA 1
ATOM 1493 C C . TRP A 1 191 ? -5.149 3.378 -9.949 1.00 94.69 191 TRP A C 1
ATOM 1495 O O . TRP A 1 191 ? -6.290 3.781 -10.174 1.00 94.69 191 TRP A O 1
ATOM 1505 N N . LEU A 1 192 ? -4.493 3.695 -8.826 1.00 93.62 192 LEU A N 1
ATOM 1506 C CA . LEU A 1 192 ? -5.043 4.582 -7.792 1.00 93.62 192 LEU A CA 1
ATOM 1507 C C . LEU A 1 192 ? -5.431 5.937 -8.398 1.00 93.62 192 LEU A C 1
ATOM 1509 O O . LEU A 1 192 ? -6.579 6.364 -8.257 1.00 93.62 192 LEU A O 1
ATOM 1513 N N . TRP A 1 193 ? -4.526 6.539 -9.173 1.00 91.56 193 TRP A N 1
ATOM 1514 C CA . TRP A 1 193 ? -4.762 7.817 -9.845 1.00 91.56 193 TRP A CA 1
ATOM 1515 C C . TRP A 1 193 ? -5.954 7.779 -10.804 1.00 91.56 193 TRP A C 1
ATOM 1517 O O . TRP A 1 193 ? -6.857 8.618 -10.727 1.00 91.56 193 TRP A O 1
ATOM 1527 N N . GLN A 1 194 ? -6.008 6.761 -11.669 1.00 90.69 194 GLN A N 1
ATOM 1528 C CA . GLN A 1 194 ? -7.120 6.552 -12.605 1.00 90.69 194 GLN A CA 1
ATOM 1529 C C . GLN A 1 194 ? -8.459 6.351 -11.878 1.00 90.69 194 GLN A C 1
ATOM 1531 O O . GLN A 1 194 ? -9.508 6.755 -12.379 1.00 90.69 194 GLN A O 1
ATOM 1536 N N . ASN A 1 195 ? -8.429 5.778 -10.672 1.00 89.56 195 ASN A N 1
ATOM 1537 C CA . ASN A 1 195 ? -9.606 5.516 -9.843 1.00 89.56 195 ASN A CA 1
ATOM 1538 C C . ASN A 1 195 ? -9.874 6.628 -8.813 1.00 89.56 195 ASN A C 1
ATOM 1540 O O . ASN A 1 195 ? -10.564 6.389 -7.822 1.00 89.56 195 ASN A O 1
ATOM 1544 N N . LYS A 1 196 ? -9.387 7.850 -9.080 1.00 90.38 196 LYS A N 1
ATOM 1545 C CA . LYS A 1 196 ? -9.649 9.069 -8.294 1.00 90.38 196 LYS A CA 1
ATOM 1546 C C . LYS A 1 196 ? -9.140 8.996 -6.847 1.00 90.38 196 LYS A C 1
ATOM 1548 O O . LYS A 1 196 ? -9.716 9.626 -5.961 1.00 90.38 196 LYS A O 1
ATOM 1553 N N . TRP A 1 197 ? -8.043 8.275 -6.628 1.00 92.81 197 TRP A N 1
ATOM 1554 C CA . TRP A 1 197 ? -7.284 8.281 -5.380 1.00 92.81 197 TRP A CA 1
ATOM 1555 C C . TRP A 1 197 ? -5.953 9.012 -5.574 1.00 92.81 197 TRP A C 1
ATOM 1557 O O . TRP A 1 197 ? -5.181 8.680 -6.474 1.00 92.81 197 TRP A O 1
ATOM 1567 N N . CYS A 1 198 ? -5.685 9.999 -4.722 1.00 93.12 198 CYS A N 1
ATOM 1568 C CA . CYS A 1 198 ? -4.394 10.673 -4.616 1.00 93.12 198 CYS A CA 1
ATOM 1569 C C . CYS A 1 198 ? -3.576 10.037 -3.499 1.00 93.12 198 CYS A C 1
ATOM 1571 O O . CYS A 1 198 ? -4.123 9.724 -2.447 1.00 93.12 198 CYS A O 1
ATOM 1573 N N . ILE A 1 199 ? -2.276 9.856 -3.725 1.00 95.62 199 ILE A N 1
ATOM 1574 C CA . ILE A 1 199 ? -1.344 9.391 -2.697 1.00 95.62 199 ILE A CA 1
ATOM 1575 C C . ILE A 1 199 ? -0.813 10.623 -1.967 1.00 95.62 199 ILE A C 1
ATOM 1577 O O . ILE A 1 199 ? -0.083 11.425 -2.549 1.00 95.62 199 ILE A O 1
ATOM 1581 N N . GLU A 1 200 ? -1.182 10.755 -0.699 1.00 95.44 200 GLU A N 1
ATOM 1582 C CA . GLU A 1 200 ? -0.787 11.884 0.146 1.00 95.44 200 GLU A CA 1
ATOM 1583 C C . GLU A 1 200 ? 0.550 11.617 0.830 1.00 95.44 200 GLU A C 1
ATOM 1585 O O . GLU A 1 200 ? 1.398 12.503 0.906 1.00 95.44 200 GLU A O 1
ATOM 1590 N N . LYS A 1 201 ? 0.745 10.383 1.313 1.00 96.06 201 LYS A N 1
ATOM 1591 C CA . LYS A 1 201 ? 1.950 9.965 2.036 1.00 96.06 201 LYS A CA 1
ATOM 1592 C C . LYS A 1 201 ? 2.328 8.538 1.692 1.00 96.06 201 LYS A C 1
ATOM 1594 O O . LYS A 1 201 ? 1.456 7.686 1.499 1.00 96.06 201 LYS A O 1
ATOM 1599 N N . GLU A 1 202 ? 3.626 8.280 1.678 1.00 97.31 202 GLU A N 1
ATOM 1600 C CA . GLU A 1 202 ? 4.187 6.939 1.640 1.00 97.31 202 GLU A CA 1
ATOM 1601 C C . GLU A 1 202 ? 5.322 6.839 2.653 1.00 97.31 202 GLU A C 1
ATOM 1603 O O . GLU A 1 202 ? 6.066 7.796 2.828 1.00 97.31 202 GLU A O 1
ATOM 1608 N N . SER A 1 203 ? 5.475 5.675 3.276 1.00 96.25 203 SER A N 1
ATOM 1609 C CA . SER A 1 203 ? 6.646 5.341 4.087 1.00 96.25 203 SER A CA 1
ATOM 1610 C C . SER A 1 203 ? 7.148 3.957 3.705 1.00 96.25 203 SER A C 1
ATOM 1612 O O . SER A 1 203 ? 6.366 3.005 3.604 1.00 96.25 203 SER A O 1
ATOM 1614 N N . LEU A 1 204 ? 8.455 3.849 3.475 1.00 95.31 204 LEU A N 1
ATOM 1615 C CA . LEU A 1 204 ? 9.123 2.586 3.184 1.00 95.31 204 LEU A CA 1
ATOM 1616 C C . LEU A 1 204 ? 9.405 1.849 4.495 1.00 95.31 204 LEU A C 1
ATOM 1618 O O . LEU A 1 204 ? 10.065 2.383 5.378 1.00 95.31 204 LEU A O 1
ATOM 1622 N N . ILE A 1 205 ? 8.926 0.613 4.602 1.00 92.00 205 ILE A N 1
ATOM 1623 C CA . ILE A 1 205 ? 9.083 -0.236 5.782 1.00 92.00 205 ILE A CA 1
ATOM 1624 C C . ILE A 1 205 ? 9.822 -1.512 5.385 1.00 92.00 205 ILE A C 1
ATOM 1626 O O . ILE A 1 205 ? 9.426 -2.187 4.431 1.00 92.00 205 ILE A O 1
ATOM 1630 N N . ILE A 1 206 ? 10.876 -1.85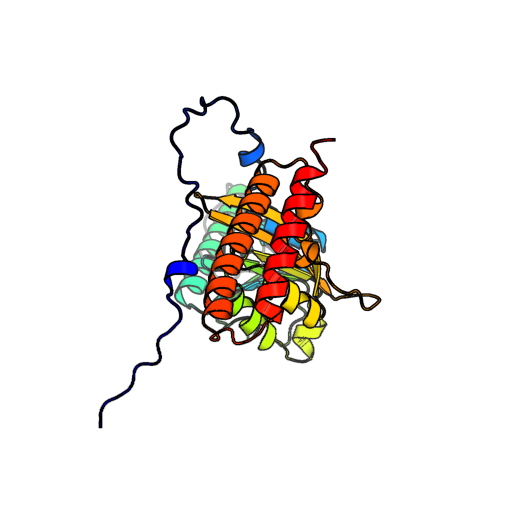8 6.121 1.00 89.19 206 ILE A N 1
ATOM 1631 C CA . ILE A 1 206 ? 11.657 -3.080 5.909 1.00 89.19 206 ILE A CA 1
ATOM 1632 C C . ILE A 1 206 ? 11.494 -3.966 7.143 1.00 89.19 206 ILE A C 1
ATOM 1634 O O . ILE A 1 206 ? 11.971 -3.634 8.219 1.00 89.19 206 ILE A O 1
ATOM 1638 N N . GLU A 1 207 ? 10.828 -5.107 6.984 1.00 84.19 207 GLU A N 1
ATOM 1639 C CA . GLU A 1 207 ? 10.609 -6.080 8.059 1.00 84.19 207 GLU A CA 1
ATOM 1640 C C . GLU A 1 207 ? 10.930 -7.487 7.552 1.00 84.19 207 GLU A C 1
ATOM 1642 O O . GLU A 1 207 ? 10.499 -7.884 6.467 1.00 84.19 207 GLU A O 1
ATOM 1647 N N . ASN A 1 208 ? 11.671 -8.276 8.338 1.00 83.25 208 ASN A N 1
ATOM 1648 C CA . ASN A 1 208 ? 12.020 -9.664 8.000 1.00 83.25 208 ASN A CA 1
ATOM 1649 C C . ASN A 1 208 ? 12.630 -9.817 6.591 1.00 83.25 208 ASN A C 1
ATOM 1651 O O . ASN A 1 208 ? 12.270 -10.734 5.847 1.00 83.25 208 ASN A O 1
ATOM 1655 N N . ALA A 1 209 ? 13.510 -8.885 6.206 1.00 82.62 209 ALA A N 1
ATOM 1656 C CA . ALA A 1 209 ? 14.095 -8.791 4.867 1.00 82.62 209 ALA A CA 1
ATOM 1657 C C . ALA A 1 209 ? 13.058 -8.684 3.727 1.00 82.62 209 ALA A C 1
ATOM 1659 O O . ALA A 1 209 ? 13.294 -9.149 2.615 1.00 82.62 209 ALA A O 1
ATOM 1660 N N . ASN A 1 210 ? 11.889 -8.090 3.983 1.00 83.69 210 ASN A N 1
ATOM 1661 C CA . ASN A 1 210 ? 10.918 -7.731 2.954 1.00 83.69 210 ASN A CA 1
ATOM 1662 C C . ASN A 1 210 ? 10.631 -6.233 3.027 1.00 83.69 210 ASN A C 1
ATOM 1664 O O . ASN A 1 210 ? 10.337 -5.698 4.094 1.00 83.69 210 ASN A O 1
ATOM 1668 N N . ALA A 1 211 ? 10.697 -5.570 1.875 1.00 89.81 211 ALA A N 1
ATOM 1669 C CA . ALA A 1 211 ? 10.314 -4.176 1.746 1.00 89.81 211 ALA A CA 1
ATOM 1670 C C . ALA A 1 211 ? 8.825 -4.054 1.402 1.00 89.81 211 ALA A C 1
ATOM 1672 O O . ALA A 1 211 ? 8.315 -4.669 0.455 1.00 89.81 211 ALA A O 1
ATOM 1673 N N . HIS A 1 212 ? 8.144 -3.200 2.147 1.00 91.12 212 HIS A N 1
ATOM 1674 C CA . HIS A 1 212 ? 6.751 -2.833 1.968 1.00 91.12 212 HIS A CA 1
ATOM 1675 C C . HIS A 1 212 ? 6.643 -1.316 1.958 1.00 91.12 212 HIS A C 1
ATOM 1677 O O . HIS A 1 212 ? 7.471 -0.624 2.541 1.00 91.12 212 HIS A O 1
ATOM 1683 N N . VAL A 1 213 ? 5.603 -0.789 1.328 1.00 95.56 213 VAL A N 1
ATOM 1684 C CA . VAL A 1 213 ? 5.299 0.640 1.425 1.00 95.56 213 VAL A CA 1
ATOM 1685 C C . VAL A 1 213 ? 3.966 0.770 2.132 1.00 95.56 213 VAL A C 1
ATOM 1687 O O . VAL A 1 213 ? 3.026 0.058 1.799 1.00 95.56 213 VAL A O 1
ATOM 1690 N N . VAL A 1 214 ? 3.882 1.613 3.154 1.00 97.50 214 VAL A N 1
ATOM 1691 C CA . VAL A 1 214 ? 2.599 2.032 3.726 1.00 97.50 214 VAL A CA 1
ATOM 1692 C C . VAL A 1 214 ? 2.197 3.309 3.009 1.00 97.50 214 VAL A C 1
ATOM 1694 O O . VAL A 1 214 ? 2.989 4.237 2.928 1.00 97.50 214 VAL A O 1
ATOM 1697 N N . MET A 1 215 ? 0.988 3.346 2.462 1.00 97.62 215 MET A N 1
ATOM 1698 C CA . MET A 1 215 ? 0.480 4.435 1.636 1.00 97.62 215 MET A CA 1
ATOM 1699 C C . MET A 1 215 ? -0.802 4.980 2.257 1.00 97.62 215 MET A C 1
ATOM 1701 O O . MET A 1 215 ? -1.726 4.208 2.520 1.00 97.62 215 MET A O 1
ATOM 1705 N N . LYS A 1 216 ? -0.897 6.298 2.432 1.00 98.00 216 LYS A N 1
ATOM 1706 C CA . LYS A 1 216 ? -2.162 6.980 2.723 1.00 98.00 216 LYS A CA 1
ATOM 1707 C C . LYS A 1 216 ? -2.672 7.629 1.448 1.00 98.00 216 LYS A C 1
ATOM 1709 O O . LYS A 1 216 ? -1.988 8.467 0.862 1.00 98.00 216 LYS A O 1
ATOM 1714 N N . CYS A 1 217 ? -3.882 7.260 1.047 1.00 96.56 217 CYS A N 1
ATOM 1715 C CA . CYS A 1 217 ? -4.546 7.826 -0.115 1.00 96.56 217 CYS A CA 1
ATOM 1716 C C . CYS A 1 217 ? -5.850 8.514 0.282 1.00 96.56 217 CYS A C 1
ATOM 1718 O O . CYS A 1 217 ? -6.578 8.014 1.138 1.00 96.56 217 CYS A O 1
ATOM 1720 N N . THR A 1 218 ? -6.181 9.618 -0.374 1.00 94.56 218 THR A N 1
ATOM 1721 C CA . THR A 1 218 ? -7.445 10.347 -0.201 1.00 94.56 218 THR A CA 1
ATOM 1722 C C . THR A 1 218 ? -8.155 10.494 -1.541 1.00 94.56 218 THR A C 1
ATOM 1724 O O . THR A 1 218 ? -7.577 10.254 -2.607 1.00 94.56 218 THR A O 1
ATOM 1727 N N . LYS A 1 219 ? -9.444 10.843 -1.515 1.00 90.31 219 LYS A N 1
ATOM 1728 C CA . LYS A 1 219 ? -10.177 11.154 -2.748 1.00 90.31 219 LYS A CA 1
ATOM 1729 C C . LYS A 1 219 ? -9.513 12.335 -3.452 1.00 90.31 219 LYS A C 1
ATOM 1731 O O . LYS A 1 219 ? -9.250 13.361 -2.833 1.00 90.31 219 LYS A O 1
ATOM 1736 N N . LYS A 1 220 ? -9.288 12.194 -4.757 1.00 82.44 220 LYS A N 1
ATOM 1737 C CA . LYS A 1 220 ? -8.721 13.254 -5.590 1.00 82.44 220 LYS A CA 1
ATOM 1738 C C . LYS A 1 220 ? -9.612 14.497 -5.538 1.00 82.44 220 LYS A C 1
ATOM 1740 O O . LYS A 1 220 ? -10.757 14.455 -5.987 1.00 82.44 220 LYS A O 1
ATOM 1745 N N . THR A 1 221 ? -9.062 15.595 -5.034 1.00 74.31 221 THR A N 1
ATOM 1746 C CA . THR A 1 221 ? -9.650 16.935 -5.088 1.00 74.31 221 THR A CA 1
ATOM 1747 C C . THR A 1 221 ? -8.790 17.798 -6.017 1.00 74.31 221 THR A C 1
ATOM 1749 O O . THR A 1 221 ? -7.565 17.771 -5.943 1.00 74.31 221 THR A O 1
ATOM 1752 N N . GLY A 1 222 ? -9.411 18.525 -6.948 1.00 67.06 222 GLY A N 1
ATOM 1753 C CA . GLY A 1 222 ? -8.696 19.424 -7.864 1.00 67.06 222 GLY A CA 1
ATOM 1754 C C . GLY A 1 222 ? -8.341 18.846 -9.241 1.00 67.06 222 GLY A C 1
ATOM 1755 O O . GLY A 1 222 ? -8.889 17.835 -9.688 1.00 67.06 222 GLY A O 1
ATOM 1756 N N . GLU A 1 223 ? -7.466 19.571 -9.939 1.00 62.59 223 GLU A N 1
ATOM 1757 C CA . GLU A 1 223 ? -7.262 19.482 -11.388 1.00 62.59 223 GLU A CA 1
ATOM 1758 C C . GLU A 1 223 ? -6.557 18.202 -11.872 1.00 62.59 223 GLU A C 1
ATOM 1760 O O . GLU A 1 223 ? -5.955 17.411 -11.133 1.00 62.59 223 GLU A O 1
ATOM 1765 N N . GLU A 1 224 ? -6.664 17.962 -13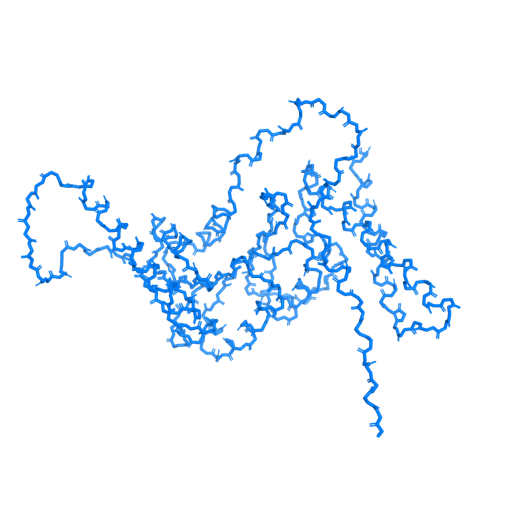.175 1.00 72.69 224 GLU A N 1
ATOM 1766 C CA . GLU A 1 224 ? -6.076 16.810 -13.838 1.00 72.69 224 GLU A CA 1
ATOM 1767 C C . GLU A 1 224 ? -4.567 16.993 -14.049 1.00 72.69 224 GLU A C 1
ATOM 1769 O O . GLU A 1 224 ? -4.121 17.594 -15.017 1.00 72.69 224 GLU A O 1
ATOM 1774 N N . LYS A 1 225 ? -3.764 16.457 -13.123 1.00 83.06 225 LYS A N 1
ATOM 1775 C CA . LYS A 1 225 ? -2.309 16.321 -13.293 1.00 83.06 225 LYS A CA 1
ATOM 1776 C C . LYS A 1 225 ? -1.937 15.015 -14.019 1.00 83.06 225 LYS A C 1
ATOM 1778 O O . LYS A 1 225 ? -2.541 13.965 -13.796 1.00 83.06 225 LYS A O 1
ATOM 1783 N N . THR A 1 226 ? -0.885 15.048 -14.829 1.00 87.81 226 THR A N 1
ATOM 1784 C CA . THR A 1 226 ? -0.221 13.831 -15.321 1.00 87.81 226 THR A CA 1
ATOM 1785 C C . THR A 1 226 ? 0.834 13.380 -14.314 1.00 87.81 226 THR A C 1
ATOM 1787 O O . THR A 1 226 ? 1.670 14.180 -13.892 1.00 87.81 226 THR A O 1
ATOM 1790 N N . LEU A 1 227 ? 0.804 12.105 -13.916 1.00 92.31 227 LEU A N 1
ATOM 1791 C CA . LEU A 1 227 ? 1.844 11.540 -13.055 1.00 92.31 227 LEU A CA 1
ATOM 1792 C C . LEU A 1 227 ? 3.178 11.487 -13.802 1.00 92.31 227 LEU A C 1
ATOM 1794 O O . LEU A 1 227 ? 3.244 11.013 -14.937 1.00 92.31 227 LEU A O 1
ATOM 1798 N N . SER A 1 228 ? 4.241 11.951 -13.150 1.00 96.06 228 SER A N 1
ATOM 1799 C CA . SER A 1 228 ? 5.600 11.814 -13.664 1.00 96.06 228 SER A CA 1
ATOM 1800 C C . SER A 1 228 ? 6.110 10.375 -13.533 1.00 96.06 228 SER A C 1
ATOM 1802 O O . SER A 1 228 ? 5.540 9.533 -12.835 1.00 96.06 228 SER A O 1
ATOM 1804 N N . VAL A 1 229 ? 7.244 10.093 -14.175 1.00 97.06 229 VAL A N 1
ATOM 1805 C CA . VAL A 1 229 ? 7.939 8.809 -14.031 1.00 97.06 229 VAL A CA 1
ATOM 1806 C C . VAL A 1 229 ? 8.307 8.544 -12.567 1.00 97.06 229 VAL A C 1
ATOM 1808 O O . VAL A 1 229 ? 8.084 7.439 -12.073 1.00 97.06 229 VAL A O 1
ATOM 1811 N N . LEU A 1 230 ? 8.807 9.549 -11.843 1.00 96.88 230 LEU A N 1
ATOM 1812 C CA . LEU A 1 230 ? 9.161 9.393 -10.432 1.00 96.88 230 LEU A CA 1
ATOM 1813 C C . LEU A 1 230 ? 7.926 9.212 -9.543 1.00 96.88 230 LEU A C 1
ATOM 1815 O O . LEU A 1 230 ? 7.970 8.374 -8.645 1.00 96.88 230 LEU A O 1
ATOM 1819 N N . ASP A 1 231 ? 6.800 9.870 -9.849 1.00 96.50 231 ASP A N 1
ATOM 1820 C CA . ASP A 1 231 ? 5.531 9.638 -9.138 1.00 96.50 231 ASP A CA 1
ATOM 1821 C C . ASP A 1 231 ? 5.084 8.169 -9.238 1.00 96.50 231 ASP A C 1
ATOM 1823 O O . ASP A 1 231 ? 4.552 7.600 -8.287 1.00 96.50 231 ASP A O 1
ATOM 1827 N N . LEU A 1 232 ? 5.326 7.517 -10.378 1.00 96.94 232 LEU A N 1
ATOM 1828 C CA . LEU A 1 232 ? 4.990 6.106 -10.567 1.00 96.94 232 LEU A CA 1
ATOM 1829 C C . LEU A 1 232 ? 6.002 5.164 -9.902 1.00 96.94 232 LEU A C 1
ATOM 1831 O O . LEU A 1 232 ? 5.615 4.160 -9.302 1.00 96.94 232 LEU A O 1
ATOM 1835 N N . TRP A 1 233 ? 7.297 5.461 -9.993 1.00 97.19 233 TRP A N 1
ATOM 1836 C CA . TRP A 1 233 ? 8.357 4.533 -9.585 1.00 97.19 233 TRP A CA 1
ATOM 1837 C C . TRP A 1 233 ? 8.790 4.681 -8.127 1.00 97.19 233 TRP A C 1
ATOM 1839 O O . TRP A 1 233 ? 8.949 3.672 -7.433 1.00 97.19 233 TRP A O 1
ATOM 1849 N N . LEU A 1 234 ? 8.885 5.909 -7.627 1.00 96.75 234 LEU A N 1
ATOM 1850 C CA . LEU A 1 234 ? 9.220 6.211 -6.234 1.00 96.75 234 LEU A CA 1
ATOM 1851 C C . LEU A 1 234 ? 8.015 6.717 -5.443 1.00 96.75 234 LEU A C 1
ATOM 1853 O O . LEU A 1 234 ? 7.912 6.385 -4.267 1.00 96.75 234 LEU A O 1
ATOM 1857 N N . GLY A 1 235 ? 7.077 7.409 -6.091 1.00 96.31 235 GLY A N 1
ATOM 1858 C CA . GLY A 1 235 ? 5.926 8.021 -5.434 1.00 96.31 235 GLY A CA 1
ATOM 1859 C C . GLY A 1 235 ? 6.359 9.123 -4.472 1.00 96.31 235 GLY A C 1
ATOM 1860 O O . GLY A 1 235 ? 7.270 9.886 -4.780 1.00 96.31 235 GLY A O 1
ATOM 1861 N N . LYS A 1 236 ? 5.721 9.219 -3.310 1.00 96.00 236 LYS A N 1
ATOM 1862 C CA . LYS A 1 236 ? 6.058 10.190 -2.262 1.00 96.00 236 LYS A CA 1
ATOM 1863 C C . LYS A 1 236 ? 7.397 9.912 -1.588 1.00 96.00 236 LYS A C 1
ATOM 1865 O O . LYS A 1 236 ? 8.021 10.847 -1.105 1.00 96.00 236 LYS A O 1
ATOM 1870 N N . LEU A 1 237 ? 7.910 8.682 -1.675 1.00 96.12 237 LEU A N 1
ATOM 1871 C CA . LEU A 1 237 ? 9.241 8.350 -1.152 1.00 96.12 237 LEU A CA 1
ATOM 1872 C C . LEU A 1 237 ? 10.357 9.188 -1.794 1.00 96.12 237 LEU A C 1
ATOM 1874 O O . LEU A 1 237 ? 11.397 9.382 -1.181 1.00 96.12 237 LEU A O 1
ATOM 1878 N N . GLN A 1 238 ? 10.154 9.732 -3.000 1.00 94.94 238 GLN A N 1
ATOM 1879 C CA . GLN A 1 238 ? 11.141 10.602 -3.653 1.00 94.94 238 GLN A CA 1
ATOM 1880 C C . GLN A 1 238 ? 11.464 11.883 -2.856 1.00 94.94 238 GLN A C 1
ATOM 1882 O O . GLN A 1 238 ? 12.473 12.530 -3.136 1.00 94.94 238 GLN A O 1
ATOM 1887 N N . GLU A 1 239 ? 10.604 12.260 -1.902 1.00 93.75 239 GLU A N 1
ATOM 1888 C CA . GLU A 1 239 ? 10.776 13.407 -1.003 1.00 93.75 239 GLU A CA 1
ATOM 1889 C C . GLU A 1 239 ? 11.777 13.089 0.133 1.00 93.75 239 GLU A C 1
ATOM 1891 O O . GLU A 1 239 ? 12.430 13.987 0.662 1.00 93.75 239 GLU A O 1
ATOM 1896 N N . GLU A 1 240 ? 11.994 11.807 0.449 1.00 90.56 240 GLU A N 1
ATOM 1897 C CA . GLU A 1 240 ? 12.906 11.324 1.494 1.00 90.56 240 GLU A CA 1
ATOM 1898 C C . GLU A 1 240 ? 14.331 11.072 0.962 1.00 90.56 240 GLU A C 1
ATOM 1900 O O . GLU A 1 240 ? 14.943 10.038 1.235 1.00 90.56 240 GLU A O 1
ATOM 1905 N N . LYS A 1 241 ? 14.888 12.021 0.194 1.00 85.06 241 LYS A N 1
ATOM 1906 C CA . LYS A 1 241 ? 16.190 11.853 -0.488 1.00 85.06 241 LYS A CA 1
ATOM 1907 C C . LYS A 1 241 ? 17.323 11.408 0.444 1.00 85.06 241 LYS A C 1
ATOM 1909 O O . LYS A 1 241 ? 18.110 10.557 0.060 1.00 85.06 241 LYS A O 1
ATOM 1914 N N . LYS A 1 242 ? 17.343 11.879 1.695 1.00 88.06 242 LYS A N 1
ATOM 1915 C CA . LYS A 1 242 ? 18.395 11.553 2.674 1.00 88.06 242 LYS A CA 1
ATOM 1916 C C . LYS A 1 242 ? 18.352 10.109 3.194 1.00 88.06 242 LYS A C 1
ATOM 1918 O O . LYS A 1 242 ? 19.361 9.639 3.711 1.00 88.06 242 LYS A O 1
ATOM 1923 N N . SER A 1 243 ? 17.227 9.404 3.057 1.00 90.44 243 SER A N 1
ATOM 1924 C CA . SER A 1 243 ? 17.044 8.057 3.609 1.00 90.44 243 SER A CA 1
ATOM 1925 C C . SER A 1 243 ? 17.849 7.014 2.829 1.00 90.44 243 SER A C 1
ATOM 1927 O O . SER A 1 243 ? 17.624 6.786 1.637 1.00 90.44 243 SER A O 1
ATOM 1929 N N . SER A 1 244 ? 18.772 6.333 3.513 1.00 91.25 244 SER A N 1
ATOM 1930 C CA . SER A 1 244 ? 19.576 5.237 2.952 1.00 91.25 244 SER A CA 1
ATOM 1931 C C . SER A 1 244 ? 18.697 4.101 2.411 1.00 91.25 244 SER A C 1
ATOM 1933 O O . SER A 1 244 ? 18.939 3.592 1.314 1.00 91.25 244 SER A O 1
ATOM 1935 N N . ASN A 1 245 ? 17.609 3.775 3.114 1.00 91.38 245 ASN A N 1
ATOM 1936 C CA . ASN A 1 245 ? 16.631 2.769 2.698 1.00 91.38 245 ASN A CA 1
ATOM 1937 C C . ASN A 1 245 ? 15.888 3.171 1.419 1.00 91.38 245 ASN A C 1
ATOM 1939 O O . ASN A 1 245 ? 15.715 2.349 0.515 1.00 91.38 245 ASN A O 1
ATOM 1943 N N . VAL A 1 246 ? 15.478 4.438 1.301 1.00 93.62 246 VAL A N 1
ATOM 1944 C CA . VAL A 1 246 ? 14.814 4.941 0.090 1.00 93.62 246 VAL A CA 1
ATOM 1945 C C . VAL A 1 246 ? 15.782 4.969 -1.091 1.00 93.62 246 VAL A C 1
ATOM 1947 O O . VAL A 1 246 ? 15.397 4.578 -2.194 1.00 93.62 246 VAL A O 1
ATOM 1950 N N . LYS A 1 247 ? 17.055 5.326 -0.876 1.00 93.56 247 LYS A N 1
ATOM 1951 C CA . LYS A 1 247 ? 18.100 5.217 -1.910 1.00 93.56 247 LYS A CA 1
ATOM 1952 C C . LYS A 1 247 ? 18.293 3.777 -2.366 1.00 93.56 247 LYS A C 1
ATOM 1954 O O . LYS A 1 247 ? 18.301 3.518 -3.567 1.00 93.56 247 LYS A O 1
ATOM 1959 N N . ALA A 1 248 ? 18.402 2.834 -1.431 1.00 92.94 248 ALA A N 1
ATOM 1960 C CA . ALA A 1 248 ? 18.525 1.414 -1.747 1.00 92.94 248 ALA A CA 1
ATOM 1961 C C . ALA A 1 248 ? 17.309 0.909 -2.544 1.00 92.94 248 ALA A C 1
ATOM 1963 O O . ALA A 1 248 ? 17.464 0.202 -3.544 1.00 92.94 248 ALA A O 1
ATOM 1964 N N . TYR A 1 249 ? 16.102 1.337 -2.164 1.00 94.25 249 TYR A N 1
ATOM 1965 C CA . TYR A 1 249 ? 14.885 1.069 -2.922 1.00 94.25 249 TYR A CA 1
ATOM 1966 C C . TYR A 1 249 ? 14.950 1.669 -4.336 1.00 94.25 249 TYR A C 1
ATOM 1968 O O . TYR A 1 249 ? 14.714 0.951 -5.306 1.00 94.25 249 TYR A O 1
ATOM 1976 N N . ALA A 1 250 ? 15.341 2.936 -4.493 1.00 95.62 250 ALA A N 1
ATOM 1977 C CA . ALA A 1 250 ? 15.469 3.590 -5.795 1.00 95.62 250 ALA A CA 1
ATOM 1978 C C . ALA A 1 250 ? 16.513 2.916 -6.705 1.00 95.62 250 ALA A C 1
ATOM 1980 O O . ALA A 1 250 ? 16.245 2.706 -7.890 1.00 95.62 250 ALA A O 1
ATOM 1981 N N . ILE A 1 251 ? 17.657 2.496 -6.154 1.00 95.56 251 ILE A N 1
ATOM 1982 C CA . ILE A 1 251 ? 18.670 1.702 -6.866 1.00 95.56 251 ILE A CA 1
ATOM 1983 C C . ILE A 1 251 ? 18.060 0.380 -7.338 1.00 95.56 251 ILE A C 1
ATOM 1985 O O . ILE A 1 251 ? 18.149 0.055 -8.520 1.00 95.56 251 ILE A O 1
ATOM 1989 N N . ASN A 1 252 ? 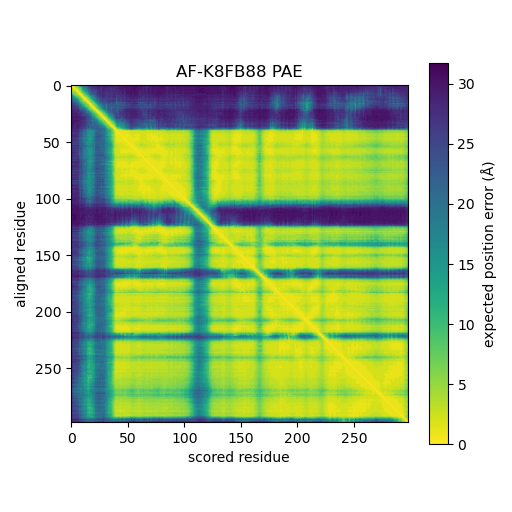17.375 -0.354 -6.456 1.00 94.56 252 ASN A N 1
ATOM 1990 C CA . ASN A 1 252 ? 16.706 -1.603 -6.822 1.00 94.56 252 ASN A CA 1
ATOM 1991 C C . ASN A 1 252 ? 15.680 -1.397 -7.950 1.00 94.56 252 ASN A C 1
ATOM 1993 O O . ASN A 1 252 ? 15.634 -2.175 -8.906 1.00 94.56 252 ASN A O 1
ATOM 1997 N N . ARG A 1 253 ? 14.891 -0.320 -7.876 1.00 96.38 253 ARG A N 1
ATOM 1998 C CA . ARG A 1 253 ? 13.938 0.058 -8.925 1.00 96.38 253 ARG A CA 1
ATOM 1999 C C . ARG A 1 253 ? 14.635 0.377 -10.249 1.00 96.38 253 ARG A C 1
ATOM 2001 O O . ARG A 1 253 ? 14.141 -0.045 -11.294 1.00 96.38 253 ARG A O 1
ATOM 2008 N N . ARG A 1 254 ? 15.781 1.061 -10.221 1.00 96.94 254 ARG A N 1
ATOM 2009 C CA . ARG A 1 254 ? 16.572 1.380 -11.419 1.00 96.94 254 ARG A CA 1
ATOM 2010 C C . ARG A 1 254 ? 17.133 0.121 -12.072 1.00 96.94 254 ARG A C 1
ATOM 2012 O O . ARG A 1 254 ? 17.006 -0.033 -13.285 1.00 96.94 254 ARG A O 1
ATOM 2019 N N . GLU A 1 255 ? 17.700 -0.794 -11.288 1.00 96.81 255 GLU A N 1
ATOM 2020 C CA . GLU A 1 255 ? 18.224 -2.060 -11.816 1.00 96.81 255 GLU A CA 1
ATOM 2021 C C . GLU A 1 255 ? 17.102 -2.927 -12.401 1.00 96.81 255 GLU A C 1
ATOM 2023 O O . GLU A 1 255 ? 17.253 -3.467 -13.494 1.00 96.81 255 GLU A O 1
ATOM 2028 N N . TYR A 1 256 ? 15.928 -2.969 -11.761 1.00 95.69 256 TYR A N 1
ATOM 2029 C CA . TYR A 1 256 ? 14.755 -3.624 -12.345 1.00 95.69 256 TYR A CA 1
ATOM 2030 C C . TYR A 1 256 ? 14.358 -3.006 -13.696 1.00 95.69 256 TYR A C 1
ATOM 2032 O O . TYR A 1 256 ? 14.077 -3.733 -14.651 1.00 95.69 256 TYR A O 1
ATOM 2040 N N . ALA A 1 257 ? 14.357 -1.672 -13.805 1.00 97.12 257 ALA A N 1
ATOM 2041 C CA . ALA A 1 257 ? 14.078 -0.995 -15.069 1.00 97.12 257 ALA A CA 1
ATOM 2042 C C . ALA A 1 257 ? 15.107 -1.360 -16.151 1.00 97.12 257 ALA A C 1
ATOM 2044 O O . ALA A 1 257 ? 14.719 -1.664 -17.277 1.00 97.12 257 ALA A O 1
ATOM 2045 N N . LYS A 1 258 ? 16.396 -1.409 -15.795 1.00 97.81 258 LYS A N 1
ATOM 2046 C CA . LYS A 1 258 ? 17.496 -1.795 -16.689 1.00 97.81 258 LYS A CA 1
ATOM 2047 C C . LYS A 1 258 ? 17.367 -3.233 -17.193 1.00 97.81 258 LYS A C 1
ATOM 2049 O O . LYS A 1 258 ? 17.475 -3.471 -18.393 1.00 97.81 258 LYS A O 1
ATOM 2054 N N . GLU A 1 259 ? 17.110 -4.186 -16.297 1.00 97.06 259 GLU A N 1
ATOM 2055 C CA . GLU A 1 259 ? 16.921 -5.598 -16.653 1.00 97.06 259 GLU A CA 1
ATOM 2056 C C . GLU A 1 259 ? 15.730 -5.770 -17.608 1.00 97.06 259 GLU A C 1
ATOM 2058 O O . GLU A 1 259 ? 15.834 -6.447 -18.634 1.00 97.06 259 GLU A O 1
ATOM 2063 N N . ARG A 1 260 ? 14.593 -5.128 -17.302 1.00 96.38 260 ARG A N 1
ATOM 2064 C CA . ARG A 1 260 ? 13.400 -5.172 -18.160 1.00 96.38 260 ARG A CA 1
ATOM 2065 C C . ARG A 1 260 ? 13.640 -4.517 -19.514 1.00 96.38 260 ARG A C 1
ATOM 2067 O O . ARG A 1 260 ? 13.236 -5.093 -20.521 1.00 96.38 260 ARG A O 1
ATOM 2074 N N . MET A 1 261 ? 14.320 -3.375 -19.540 1.00 96.38 261 MET A N 1
ATOM 2075 C CA . MET A 1 261 ? 14.727 -2.696 -20.768 1.00 96.38 261 MET A CA 1
ATOM 2076 C C . MET A 1 261 ? 15.578 -3.618 -21.651 1.00 96.38 261 MET A C 1
ATOM 2078 O O . MET A 1 261 ? 15.216 -3.822 -22.803 1.00 96.38 261 MET A O 1
ATOM 2082 N N . GLY A 1 262 ? 16.610 -4.274 -21.107 1.00 97.38 262 GLY A N 1
ATOM 2083 C CA . GLY A 1 262 ? 17.459 -5.193 -21.879 1.00 97.38 262 GLY A CA 1
ATOM 2084 C C . GLY A 1 262 ? 16.698 -6.386 -22.475 1.00 97.38 262 GLY A C 1
ATOM 2085 O O . GLY A 1 262 ? 16.937 -6.773 -23.618 1.00 97.38 262 GLY A O 1
ATOM 2086 N N . VAL A 1 263 ? 15.719 -6.940 -21.745 1.00 97.31 263 VAL A N 1
ATOM 2087 C CA . VAL A 1 263 ? 14.828 -7.986 -22.286 1.00 97.31 263 VAL A CA 1
ATOM 2088 C C . VAL A 1 263 ? 14.000 -7.460 -23.461 1.00 97.31 263 VAL A C 1
ATOM 2090 O O . VAL A 1 263 ? 13.836 -8.159 -24.461 1.00 97.31 263 VAL A O 1
ATOM 2093 N N . LEU A 1 264 ? 13.459 -6.246 -23.350 1.00 97.56 264 LEU A N 1
ATOM 2094 C CA . LEU A 1 264 ? 12.623 -5.642 -24.388 1.00 97.56 264 LEU A CA 1
ATOM 2095 C C . LEU A 1 264 ? 13.439 -5.235 -25.626 1.00 97.56 264 LEU A C 1
ATOM 2097 O O . LEU A 1 264 ? 12.960 -5.432 -26.739 1.00 97.56 264 LEU A O 1
ATOM 2101 N N . GLU A 1 265 ? 14.675 -4.761 -25.456 1.00 97.00 265 GLU A N 1
ATOM 2102 C CA . GLU A 1 265 ? 15.618 -4.482 -26.554 1.00 97.00 265 GLU A CA 1
ATOM 2103 C C . GLU A 1 265 ? 16.014 -5.766 -27.300 1.00 97.00 265 GLU A C 1
ATOM 2105 O O . GLU A 1 265 ? 16.052 -5.789 -28.533 1.00 97.00 265 GLU A O 1
ATOM 2110 N N . GLY A 1 266 ? 16.215 -6.873 -26.576 1.00 97.31 266 GLY A N 1
ATOM 2111 C CA . GLY A 1 266 ? 16.405 -8.194 -27.182 1.00 97.31 266 GLY A CA 1
ATOM 2112 C C . GLY A 1 266 ? 15.204 -8.608 -28.038 1.00 97.31 266 GLY A C 1
ATOM 2113 O O . GLY A 1 266 ? 15.360 -8.950 -29.207 1.00 97.31 266 GLY A O 1
ATOM 2114 N N . LEU A 1 267 ? 13.984 -8.470 -27.507 1.00 97.25 267 LEU A N 1
ATOM 2115 C CA . LEU A 1 267 ? 12.764 -8.743 -28.274 1.00 97.25 267 LEU A CA 1
ATOM 2116 C C . LEU A 1 267 ? 12.609 -7.813 -29.485 1.00 97.25 267 LEU A C 1
ATOM 2118 O O . LEU A 1 267 ? 12.092 -8.250 -30.512 1.00 97.25 267 LEU A O 1
ATOM 2122 N N . GLN A 1 268 ? 13.038 -6.552 -29.387 1.00 96.81 268 GLN A N 1
ATOM 2123 C CA . GLN A 1 268 ? 12.997 -5.601 -30.497 1.00 96.81 268 GLN A CA 1
ATOM 2124 C C . GLN A 1 268 ? 13.950 -6.009 -31.620 1.00 96.81 268 GLN A C 1
ATOM 2126 O O . GLN A 1 268 ? 13.535 -6.047 -32.776 1.00 96.81 268 GLN A O 1
ATOM 2131 N N . SER A 1 269 ? 15.195 -6.362 -31.285 1.00 96.50 269 SER A N 1
ATOM 2132 C CA . SER A 1 269 ? 16.194 -6.777 -32.280 1.00 96.50 269 SER A CA 1
ATOM 2133 C C . SER A 1 269 ? 15.811 -8.077 -32.998 1.00 96.50 269 SER A C 1
ATOM 2135 O O . SER A 1 269 ? 16.114 -8.242 -34.176 1.00 96.50 269 SER A O 1
ATOM 2137 N N . GLU A 1 270 ? 15.057 -8.956 -32.333 1.00 97.12 270 GLU A N 1
ATOM 2138 C CA . GLU A 1 270 ? 14.467 -10.161 -32.927 1.00 97.12 270 GLU A CA 1
ATOM 2139 C C . GLU A 1 270 ? 13.158 -9.905 -33.711 1.00 97.12 270 GLU A C 1
ATOM 2141 O O . GLU A 1 270 ? 12.570 -10.849 -34.238 1.00 97.12 270 GLU A O 1
ATOM 2146 N N . GLY A 1 271 ? 12.647 -8.667 -33.764 1.00 95.62 271 GLY A N 1
ATOM 2147 C CA . GLY A 1 271 ? 11.364 -8.342 -34.408 1.00 95.62 271 GLY A CA 1
ATOM 2148 C C . GLY A 1 271 ? 10.130 -8.906 -33.683 1.00 95.62 271 GLY A C 1
ATOM 2149 O O . GLY A 1 271 ? 9.079 -9.103 -34.289 1.00 95.62 271 GLY A O 1
ATOM 2150 N N . ARG A 1 272 ? 10.253 -9.208 -32.384 1.00 96.44 272 ARG A N 1
ATOM 2151 C CA . ARG A 1 272 ? 9.229 -9.855 -31.537 1.00 96.44 272 ARG A CA 1
ATOM 2152 C C . ARG A 1 272 ? 8.626 -8.927 -30.480 1.00 96.44 272 ARG A C 1
ATOM 2154 O O . ARG A 1 272 ? 7.771 -9.365 -29.703 1.00 96.44 272 ARG A O 1
ATOM 2161 N N . LEU A 1 273 ? 9.073 -7.673 -30.413 1.00 96.19 273 LEU A N 1
ATOM 2162 C CA . LEU A 1 273 ? 8.520 -6.679 -29.500 1.00 96.19 273 LEU A CA 1
ATOM 2163 C C . LEU A 1 273 ? 7.064 -6.377 -29.872 1.00 96.19 273 LEU A C 1
ATOM 2165 O O . LEU A 1 273 ? 6.742 -6.129 -31.028 1.00 96.19 273 LEU A O 1
ATOM 2169 N N . ARG A 1 274 ? 6.176 -6.421 -28.875 1.00 94.38 274 ARG A N 1
ATOM 2170 C CA . ARG A 1 274 ? 4.734 -6.222 -29.083 1.00 94.38 274 ARG A CA 1
ATOM 2171 C C . ARG A 1 274 ? 4.298 -4.766 -28.971 1.00 94.38 274 ARG A C 1
ATOM 2173 O O . ARG A 1 274 ? 3.348 -4.380 -29.638 1.00 94.38 274 ARG A O 1
ATOM 2180 N N . ASP A 1 275 ? 4.941 -4.001 -28.094 1.00 93.81 275 ASP A N 1
ATOM 2181 C CA . ASP A 1 275 ? 4.597 -2.606 -27.821 1.00 93.81 275 ASP A CA 1
ATOM 2182 C C . ASP A 1 275 ? 5.871 -1.802 -27.539 1.00 93.81 275 ASP A C 1
ATOM 2184 O O . ASP A 1 275 ? 6.516 -1.976 -26.504 1.00 93.81 275 ASP A O 1
ATOM 2188 N N . GLU A 1 276 ? 6.237 -0.911 -28.460 1.00 94.38 276 GLU A N 1
ATOM 2189 C CA . GLU A 1 276 ? 7.404 -0.029 -28.315 1.00 94.38 276 GLU A CA 1
ATOM 2190 C C . GLU A 1 276 ? 7.275 0.921 -27.120 1.00 94.38 276 GLU A C 1
ATOM 2192 O O . GLU A 1 276 ? 8.276 1.288 -26.502 1.00 94.38 276 GLU A O 1
ATOM 2197 N N . ARG A 1 277 ? 6.043 1.255 -26.715 1.00 95.31 277 ARG A N 1
ATOM 2198 C CA . ARG A 1 277 ? 5.794 2.116 -25.552 1.00 95.31 277 ARG A CA 1
ATOM 2199 C C . ARG A 1 277 ? 6.195 1.437 -24.247 1.00 95.31 277 ARG A C 1
ATOM 2201 O O . ARG A 1 277 ? 6.519 2.132 -23.287 1.00 95.31 277 ARG A O 1
ATOM 2208 N N . GLU A 1 278 ? 6.189 0.101 -24.189 1.00 93.88 278 GLU A N 1
ATOM 2209 C CA . GLU A 1 278 ? 6.675 -0.631 -23.014 1.00 93.88 278 GLU A CA 1
ATOM 2210 C C . GLU A 1 278 ? 8.184 -0.429 -22.851 1.00 93.88 278 GLU A C 1
ATOM 2212 O O . GLU A 1 278 ? 8.643 -0.091 -21.760 1.00 93.88 278 GLU A O 1
ATOM 2217 N N . LEU A 1 279 ? 8.948 -0.568 -23.940 1.00 96.62 279 LEU A N 1
ATOM 2218 C CA . LEU A 1 279 ? 10.391 -0.329 -23.931 1.00 96.62 279 LEU A CA 1
ATOM 2219 C C . LEU A 1 279 ? 10.703 1.115 -23.519 1.00 96.62 279 LEU A C 1
ATOM 2221 O O . LEU A 1 279 ? 11.505 1.343 -22.611 1.00 96.62 279 LEU A O 1
ATOM 2225 N N . GLU A 1 280 ? 10.002 2.077 -24.116 1.00 96.69 280 GLU A N 1
ATOM 2226 C CA . GLU A 1 280 ? 10.181 3.496 -23.812 1.00 96.69 280 GLU A CA 1
ATOM 2227 C C . GLU A 1 280 ? 9.814 3.835 -22.355 1.00 96.69 280 GLU A C 1
ATOM 2229 O O . GLU A 1 280 ? 10.496 4.624 -21.697 1.00 96.69 280 GLU A O 1
ATOM 2234 N N . ARG A 1 281 ? 8.791 3.183 -21.783 1.00 95.81 281 ARG A N 1
ATOM 2235 C CA . ARG A 1 281 ? 8.432 3.329 -20.361 1.00 95.81 281 ARG A CA 1
ATOM 2236 C C . ARG A 1 281 ? 9.589 2.938 -19.438 1.00 95.81 281 ARG A C 1
ATOM 2238 O O . ARG A 1 281 ? 9.857 3.653 -18.472 1.00 95.81 281 ARG A O 1
ATOM 2245 N N . TYR A 1 282 ? 10.266 1.821 -19.709 1.00 97.56 282 TYR A N 1
ATOM 2246 C CA . TYR A 1 282 ? 11.397 1.366 -18.889 1.00 97.56 282 TYR A CA 1
ATOM 2247 C C . TYR A 1 282 ? 12.670 2.182 -19.129 1.00 97.56 282 TYR A C 1
ATOM 2249 O O . TYR A 1 282 ? 13.405 2.437 -18.174 1.00 97.56 282 TYR A O 1
ATOM 2257 N N . ARG A 1 283 ? 12.894 2.659 -20.357 1.00 97.69 283 ARG A N 1
ATOM 2258 C CA . ARG A 1 283 ? 13.989 3.584 -20.675 1.00 97.69 283 ARG A CA 1
ATOM 2259 C C . ARG A 1 283 ? 13.861 4.891 -19.893 1.00 97.69 283 ARG A C 1
ATOM 2261 O O . ARG A 1 283 ? 14.792 5.274 -19.186 1.00 97.69 283 ARG A O 1
ATOM 2268 N N . ASN A 1 284 ? 12.683 5.513 -19.928 1.00 97.88 284 ASN A N 1
ATOM 2269 C CA . ASN A 1 284 ? 12.406 6.732 -19.166 1.00 97.88 284 ASN A CA 1
ATOM 2270 C C . ASN A 1 284 ? 12.521 6.516 -17.654 1.00 97.88 284 ASN A C 1
ATOM 2272 O O . ASN A 1 284 ? 13.067 7.363 -16.950 1.00 97.88 284 ASN A O 1
ATOM 2276 N N . ALA A 1 285 ? 12.065 5.365 -17.151 1.00 97.81 285 ALA A N 1
ATOM 2277 C CA . ALA A 1 285 ? 12.240 4.989 -15.750 1.00 97.81 285 ALA A CA 1
ATOM 2278 C C . ALA A 1 285 ? 13.711 4.904 -15.339 1.00 97.81 285 ALA A C 1
ATOM 2280 O O . ALA A 1 285 ? 14.092 5.472 -14.318 1.00 97.81 285 ALA A O 1
ATOM 2281 N N . TYR A 1 286 ? 14.535 4.225 -16.138 1.00 98.25 286 TYR A N 1
ATOM 2282 C CA . TYR A 1 286 ? 15.961 4.088 -15.867 1.00 98.25 286 TYR A CA 1
ATOM 2283 C C . TYR A 1 286 ? 16.658 5.454 -15.801 1.00 98.25 286 TYR A C 1
ATOM 2285 O O . TYR A 1 286 ? 17.361 5.729 -14.829 1.00 98.25 286 TYR A O 1
ATOM 2293 N N . VAL A 1 287 ? 16.410 6.320 -16.790 1.00 98.06 287 VAL A N 1
ATOM 2294 C CA . VAL A 1 287 ? 17.001 7.667 -16.859 1.00 98.06 287 VAL A CA 1
ATOM 2295 C C . VAL A 1 287 ? 16.548 8.535 -15.684 1.00 98.06 287 VAL A C 1
ATOM 2297 O O . VAL A 1 287 ? 17.387 9.121 -15.004 1.00 98.06 287 VAL A O 1
ATOM 2300 N N . ALA A 1 288 ? 15.244 8.578 -15.392 1.00 97.81 288 ALA A N 1
ATOM 2301 C CA . ALA A 1 288 ? 14.712 9.391 -14.297 1.00 97.81 288 ALA A CA 1
ATOM 2302 C C . ALA A 1 288 ? 15.260 8.955 -12.928 1.00 97.81 288 ALA A C 1
ATOM 2304 O O . ALA A 1 288 ? 15.634 9.796 -12.114 1.00 97.81 288 ALA A O 1
ATOM 2305 N N . LEU A 1 289 ? 15.347 7.643 -12.679 1.00 97.31 289 LEU A N 1
ATOM 2306 C CA . LEU A 1 289 ? 15.898 7.108 -11.431 1.00 97.31 289 LEU A CA 1
ATOM 2307 C C . LEU A 1 289 ? 17.408 7.347 -11.314 1.00 97.31 289 LEU A C 1
ATOM 2309 O O . LEU A 1 289 ? 17.889 7.615 -10.218 1.00 97.31 289 LEU A O 1
ATOM 2313 N N . ALA A 1 290 ? 18.157 7.262 -12.419 1.00 96.56 290 ALA A N 1
ATOM 2314 C CA . ALA A 1 290 ? 19.579 7.599 -12.431 1.00 96.56 290 ALA A CA 1
ATOM 2315 C C . ALA A 1 290 ? 19.803 9.079 -12.088 1.00 96.56 290 ALA A C 1
ATOM 2317 O O . ALA A 1 290 ? 20.566 9.365 -11.171 1.00 96.56 290 ALA A O 1
ATOM 2318 N N . SER A 1 291 ? 19.064 9.985 -12.738 1.00 96.25 291 SER A N 1
ATOM 2319 C CA . SER A 1 291 ? 19.118 11.427 -12.461 1.00 96.25 291 SER A CA 1
ATOM 2320 C C . SER A 1 291 ? 18.797 11.737 -10.998 1.00 96.25 291 SER A C 1
ATOM 2322 O O . SER A 1 291 ? 19.564 12.418 -10.325 1.00 96.25 291 SER A O 1
ATOM 2324 N N . TRP A 1 292 ? 17.705 11.173 -10.467 1.00 96.00 292 TRP A N 1
ATOM 2325 C CA . TRP A 1 292 ? 17.301 11.394 -9.074 1.00 96.00 292 TRP A CA 1
ATOM 2326 C C . TRP A 1 292 ? 18.371 10.939 -8.065 1.00 96.00 292 TRP A C 1
ATOM 2328 O O . TRP A 1 292 ? 18.562 11.590 -7.042 1.00 96.00 292 TRP A O 1
ATOM 2338 N N . LEU A 1 293 ? 19.093 9.849 -8.360 1.00 94.31 293 LEU A N 1
ATOM 2339 C CA . LEU A 1 293 ? 20.193 9.341 -7.528 1.00 94.31 293 LEU A CA 1
ATOM 2340 C C . LEU A 1 293 ? 21.480 10.185 -7.625 1.00 94.31 293 LEU A C 1
ATOM 2342 O O . LEU A 1 293 ? 22.332 10.087 -6.741 1.00 94.31 293 LEU A O 1
ATOM 2346 N N . GLU A 1 294 ? 21.659 10.964 -8.693 1.00 90.69 294 GLU A N 1
ATOM 2347 C CA . GLU A 1 294 ? 22.850 11.795 -8.926 1.00 90.69 294 GLU A CA 1
ATOM 2348 C C . GLU A 1 294 ? 22.725 13.204 -8.334 1.00 90.69 294 GLU A C 1
ATOM 2350 O O . GLU A 1 294 ? 23.719 13.725 -7.831 1.00 90.69 294 GLU A O 1
ATOM 2355 N N . GLU A 1 295 ? 21.517 13.779 -8.316 1.00 82.69 295 GLU A N 1
ATOM 2356 C CA . GLU A 1 295 ? 21.215 15.140 -7.827 1.00 82.69 295 GLU A CA 1
ATOM 2357 C C . GLU A 1 295 ? 21.675 15.438 -6.387 1.00 82.69 295 GLU A C 1
ATOM 2359 O O . GLU A 1 295 ? 21.759 16.598 -6.003 1.00 82.69 295 GLU A O 1
ATOM 2364 N N . GLU A 1 296 ? 21.955 14.421 -5.573 1.00 62.41 296 GLU A N 1
ATOM 2365 C CA . GLU A 1 296 ? 22.350 14.581 -4.166 1.00 62.41 296 GLU A CA 1
ATOM 2366 C C . GLU A 1 296 ? 23.870 14.495 -3.934 1.00 62.41 296 GLU A C 1
ATOM 2368 O O . GLU A 1 296 ? 24.335 14.627 -2.803 1.00 62.41 296 GLU A O 1
ATOM 2373 N N . LYS A 1 297 ? 24.662 14.244 -4.989 1.00 56.25 297 LYS A N 1
ATOM 2374 C CA . LYS A 1 297 ? 26.136 14.292 -4.923 1.00 56.25 297 LYS A CA 1
ATOM 2375 C C . LYS A 1 297 ? 26.700 15.713 -5.079 1.00 56.25 297 LYS A C 1
ATOM 2377 O O . LYS A 1 297 ? 27.911 15.887 -4.948 1.00 56.25 297 LYS A O 1
ATOM 2382 N N . THR A 1 298 ? 25.837 16.681 -5.377 1.00 42.28 298 THR A N 1
ATOM 2383 C CA . THR A 1 298 ? 26.104 18.121 -5.537 1.00 42.28 298 THR A CA 1
ATOM 2384 C C . THR A 1 298 ? 25.499 18.909 -4.393 1.00 42.28 298 THR A C 1
ATOM 2386 O O . THR A 1 298 ? 26.192 19.827 -3.904 1.00 42.28 298 THR A O 1
#

pLDDT: mean 80.36, std 24.0, range [23.61, 98.25]

Organism: NCBI:txid41875

Sequence (298 aa):
MMWCLSSRPSLVLQRRRFKLETTTTRWDDADIDDECEKHNRAETIVNYALESGKDVVVADVGCGHGQMSLLLHSRGVKRVIGIDKSQNEVNYANECLRSFRRKSTSASESGESGDDDDDEHQKTKNKIEFRIGDGLESVTEENVDVVIFAGMGTKLIRKLLSRGRSVETSSSVRTLVINPPAGELVEFREWLWQNKWCIEKESLIIENANAHVVMKCTKKTGEEKTLSVLDLWLGKLQEEKKSSNVKAYAINRREYAKERMGVLEGLQSEGRLRDERELERYRNAYVALASWLEEEKT

Secondary structure (DSSP, 8-state):
-------PPPTTTT---------S----TT-S-GGGGS--HHHHHHHHHHTT-SSSEEEEET-TTSHHHHHHHHTT-SEEEEEES-HHHHHHHHHHHHHHHHHHHHTT------------S---SSEEEEEE-STTGGGTTS---EEEEES--HHHHHHHHHH---TTHHHH--EEEEE-BGGGHHHHHHHHHHTTEEEEEEEEEEETTEEEEEEEEEE--S--PPPPHHHHHTGGGGG-TT-HHHHHHHHHHHHHHHHHHHHHHHHHHTT--S-HHHHHHHHHHHHHHHHHHHTT--

Nearest PDB structures (foldseek):
  5fcd-assembly1_A  TM=6.284E-01  e=1.864E-06  Escherichia coli
  5gm2-assembly3_O  TM=6.643E-01  e=6.422E-06  Streptomyces blastmyceticus
  4f84-assembly1_A  TM=6.604E-01  e=6.422E-06  Streptomyces lasalocidi
  5gm2-assembly2_J  TM=5.708E-01  e=6.774E-05  Streptomyces blastmyceticus
  7qcc-assembly1_A  TM=4.489E-01  e=5.382E-06  Mus musculus

Mean predicted aligned error: 10.74 Å

Solvent-accessible surface area (backbone atoms only — not comparable to full-atom values): 17118 Å² total; per-residue (Å²): 139,81,88,80,82,80,83,68,80,66,75,70,78,81,60,73,63,52,68,79,72,82,65,92,62,90,72,70,98,78,76,77,67,81,65,74,78,74,61,51,68,67,56,53,52,45,51,60,53,48,73,73,45,42,91,37,30,35,36,29,34,59,30,47,62,25,60,66,40,50,52,43,41,75,75,52,27,32,30,28,39,23,19,17,72,44,69,68,31,34,51,47,21,51,54,49,48,55,52,51,51,53,53,59,49,60,76,72,49,96,72,87,89,78,93,75,97,75,98,76,86,76,84,62,89,47,42,76,50,70,38,74,23,76,50,46,67,71,45,46,93,41,77,33,33,33,40,35,40,57,84,42,53,55,72,56,51,53,50,34,61,63,65,36,60,47,78,62,27,53,66,42,44,48,35,39,36,37,27,32,54,53,90,58,39,45,69,44,49,52,48,36,49,77,69,46,30,38,78,78,44,50,46,84,37,80,55,96,65,36,55,29,33,41,33,34,28,33,62,61,78,82,81,94,76,81,82,50,66,55,50,34,72,52,35,60,46,65,76,46,69,87,38,66,68,50,47,53,50,48,51,53,52,27,52,52,22,48,55,53,28,54,55,41,52,52,29,44,77,70,73,64,56,88,53,71,64,59,40,50,52,25,49,52,40,28,53,54,43,50,51,64,68,50,67,75,80,114

Foldseek 3Di:
DDDDDDDDPDPVLVPPQLPPPPPPDCPDPPPPPPCLVVDDVLVVLLVLVCVVPQAFEEEEEQCQLVPSVVVNVVVRRQEYEYEHQDPVRQVNNVVVVVVVVVVVVVVVDPDDDDDDDDPDPDPSSHYYHYYHDQACPVQLQHQHAEYEAAPDALVSVLVSLVVSPDVRNVVRHFKYWYKHFLVRQLVSLVSCVVVQKDWPDWDWHADPSTIIITTMIGGHDDDDDDQDLCCRQLNRLLVVLVDPVSLVSLVVSLVSLVVQLVVQVVCVVVVNRDDVVSNVSSVRNNVVSVVSSVVVVD

InterPro domains:
  IPR006901 tRNA methyltransferase TrmK [PF04816] (122-257)
  IPR029063 S-adenosyl-L-methionine-dependent methyltransferase superfamily [G3DSA:3.40.50.150] (37-223)
  IPR029063 S-adenosyl-L-methionine-dependent methyltransferase superfamily [SSF53335] (51-199)
  IPR041698 Methyltransferase domain 25 [PF13649] (58-98)